Protein AF-A0A966N9D5-F1 (afdb_monomer_lite)

pLDDT: mean 88.84, std 10.02, range [40.97, 97.81]

Radius of gyration: 33.16 Å; chains: 1; bounding box: 75×30×98 Å

Sequence (191 aa):
APYIDGDERHVDIYSDMYLTISSNGEYCCDNTDGRCGAPICDCEDCGAAIYDEDDQYCVGRGEDTTVCTGCFDEYTYVYGRRGYQYYVHNNYIVEADGEWYDEDYLDDNSIVELDDGEYTHSDNAVCIGHSWFRTDSDEICYAEDTEQYELKQDCWQCTATEKWYTDAVDYVVVDGEAYHPDEAPESQDNE

Secondary structure (DSSP, 8-state):
-----SS--EEEEEETTEEEE-TT-SEE---TTS--S--SEE-TTT--EE-TTS-EEEESTTS-EEEEHHHHTTEEEEE-GGG-EEEEETTSEEEETTEEEEGGGTGGGTEEE-TTS-EEEGGGEEEETTEEEETT-TTEEEETTTTEEEEGGGEEE-TTT--EEETTS--EEETTEEE-TTTPPPP----

Structure (mmCIF, N/CA/C/O backbone):
data_AF-A0A966N9D5-F1
#
_entry.id   AF-A0A966N9D5-F1
#
loop_
_atom_site.group_PDB
_atom_site.id
_atom_site.type_symbol
_atom_site.label_atom_id
_atom_site.label_alt_id
_atom_site.label_comp_id
_atom_site.label_asym_id
_atom_site.label_entity_id
_atom_site.label_seq_id
_atom_site.pdbx_PDB_ins_code
_atom_site.Cartn_x
_atom_site.Cartn_y
_atom_site.Cartn_z
_atom_site.occupancy
_atom_site.B_iso_or_equiv
_atom_site.auth_seq_id
_atom_site.auth_comp_id
_atom_site.auth_asym_id
_atom_site.auth_atom_id
_atom_site.pdbx_PDB_model_num
ATOM 1 N N . ALA A 1 1 ? 19.617 13.722 -41.323 1.00 68.69 1 ALA A N 1
ATOM 2 C CA . ALA A 1 1 ? 20.200 12.738 -42.247 1.00 68.69 1 ALA A CA 1
ATOM 3 C C . ALA A 1 1 ? 19.150 12.281 -43.256 1.00 68.69 1 ALA A C 1
ATOM 5 O O . ALA A 1 1 ? 17.971 12.279 -42.915 1.00 68.69 1 ALA A O 1
ATOM 6 N N . PRO A 1 2 ? 19.534 11.981 -44.506 1.00 71.75 2 PRO A N 1
ATOM 7 C CA . PRO A 1 2 ? 18.624 11.386 -45.482 1.00 71.75 2 PRO A CA 1
ATOM 8 C C . PRO A 1 2 ? 18.317 9.927 -45.115 1.00 71.75 2 PRO A C 1
ATOM 10 O O . PRO A 1 2 ? 19.228 9.202 -44.737 1.00 71.75 2 PRO A O 1
ATOM 13 N N . TYR A 1 3 ? 17.063 9.503 -45.269 1.00 79.62 3 TYR A N 1
ATOM 14 C CA . TYR A 1 3 ? 16.674 8.095 -45.149 1.00 79.62 3 TYR A CA 1
ATOM 15 C C . TYR A 1 3 ? 17.134 7.306 -46.383 1.00 79.62 3 TYR A C 1
ATOM 17 O O . TYR A 1 3 ? 16.919 7.744 -47.519 1.00 79.62 3 TYR A O 1
ATOM 25 N N . ILE A 1 4 ? 17.758 6.152 -46.159 1.00 82.00 4 ILE A N 1
ATOM 26 C CA . ILE A 1 4 ? 18.232 5.225 -47.183 1.00 82.00 4 ILE A CA 1
ATOM 27 C C . ILE A 1 4 ? 17.418 3.936 -47.078 1.00 82.00 4 ILE A C 1
ATOM 29 O O . ILE A 1 4 ? 17.583 3.145 -46.151 1.00 82.00 4 ILE A O 1
ATOM 33 N N . ASP A 1 5 ? 16.558 3.726 -48.071 1.00 77.38 5 ASP A N 1
ATOM 34 C CA . ASP A 1 5 ? 15.888 2.449 -48.309 1.00 77.38 5 ASP A CA 1
ATOM 35 C C . ASP A 1 5 ? 16.743 1.597 -49.258 1.00 77.38 5 ASP A C 1
ATOM 37 O O . ASP A 1 5 ? 17.162 2.069 -50.321 1.00 77.38 5 ASP A O 1
ATOM 41 N N . GLY A 1 6 ? 17.030 0.353 -48.879 1.00 75.31 6 GLY A N 1
ATOM 42 C CA . GLY A 1 6 ? 17.877 -0.566 -49.642 1.00 75.31 6 GLY A CA 1
ATOM 43 C C . GLY A 1 6 ? 18.662 -1.544 -48.768 1.00 75.31 6 GLY A C 1
ATOM 44 O O . GLY A 1 6 ? 18.591 -1.500 -47.541 1.00 75.31 6 GLY A O 1
ATOM 45 N N . ASP A 1 7 ? 19.412 -2.445 -49.405 1.00 75.94 7 ASP A N 1
ATOM 46 C CA . ASP A 1 7 ? 20.251 -3.432 -48.701 1.00 75.94 7 ASP A CA 1
ATOM 47 C C . ASP A 1 7 ? 21.489 -2.794 -48.051 1.00 75.94 7 ASP A C 1
ATOM 49 O O . ASP A 1 7 ? 22.045 -3.346 -47.107 1.00 75.94 7 ASP A O 1
ATOM 53 N N . GLU A 1 8 ? 21.908 -1.627 -48.544 1.00 81.12 8 GLU A N 1
ATOM 54 C CA . GLU A 1 8 ? 23.079 -0.897 -48.070 1.00 81.12 8 GLU A CA 1
ATOM 55 C C . GLU A 1 8 ? 22.652 0.446 -47.469 1.00 81.12 8 GLU A C 1
ATOM 57 O O . GLU A 1 8 ? 22.283 1.368 -48.199 1.00 81.12 8 GLU A O 1
ATOM 62 N N . ARG A 1 9 ? 22.664 0.532 -46.134 1.00 82.69 9 ARG A N 1
ATOM 63 C CA . ARG A 1 9 ? 22.105 1.661 -45.358 1.00 82.69 9 ARG A CA 1
ATOM 64 C C . ARG A 1 9 ? 23.146 2.402 -44.526 1.00 82.69 9 ARG A C 1
ATOM 66 O O . ARG A 1 9 ? 22.834 3.418 -43.902 1.00 82.69 9 ARG A O 1
ATOM 73 N N . HIS A 1 10 ? 24.371 1.892 -44.522 1.00 81.50 10 HIS A N 1
ATOM 74 C CA . HIS A 1 10 ? 25.474 2.438 -43.758 1.00 81.50 10 HIS A CA 1
ATOM 75 C C . HIS A 1 10 ? 26.196 3.530 -44.553 1.00 81.50 10 HIS A C 1
ATOM 77 O O . HIS A 1 10 ? 26.367 3.441 -45.773 1.00 81.50 10 HIS A O 1
ATOM 83 N N . VAL A 1 11 ? 26.610 4.591 -43.861 1.00 84.38 11 VAL A N 1
ATOM 84 C CA . VAL A 1 11 ? 27.331 5.725 -44.439 1.00 84.38 11 VAL A CA 1
ATOM 85 C C . VAL A 1 11 ? 28.537 6.118 -43.591 1.00 84.38 11 VAL A C 1
ATOM 87 O O . VAL A 1 11 ? 28.511 6.041 -42.366 1.00 84.38 11 VAL A O 1
ATOM 90 N N . ASP A 1 12 ? 29.576 6.598 -44.269 1.00 85.38 12 ASP A N 1
ATOM 91 C CA . ASP A 1 12 ? 30.753 7.231 -43.675 1.00 85.38 12 ASP A CA 1
ATOM 92 C C . ASP A 1 12 ? 30.827 8.707 -44.071 1.00 85.38 12 ASP A C 1
ATOM 94 O O . ASP A 1 12 ? 30.469 9.090 -45.193 1.00 85.38 12 ASP A O 1
ATOM 98 N N . ILE A 1 13 ? 31.365 9.536 -43.176 1.00 82.00 13 ILE A N 1
ATOM 99 C CA . ILE A 1 13 ? 31.694 10.931 -43.480 1.00 82.00 13 ILE A CA 1
ATOM 100 C C . ILE A 1 13 ? 32.980 10.950 -44.315 1.00 82.00 13 ILE A C 1
ATOM 102 O O . ILE A 1 13 ? 34.080 10.767 -43.800 1.00 82.00 13 ILE A O 1
ATOM 106 N N . TYR A 1 14 ? 32.855 11.193 -45.621 1.00 77.88 14 TYR A N 1
ATOM 107 C CA . TYR A 1 14 ? 34.012 11.333 -46.514 1.00 77.88 14 TYR A CA 1
ATOM 108 C C . TYR A 1 14 ? 34.658 12.724 -46.409 1.00 77.88 14 TYR A C 1
ATOM 110 O O . TYR A 1 14 ? 35.853 12.897 -46.644 1.00 77.88 14 TYR A O 1
ATOM 118 N N . SER A 1 15 ? 33.852 13.738 -46.090 1.00 77.00 15 SER A N 1
ATOM 119 C CA . SER A 1 15 ? 34.238 15.141 -45.916 1.00 77.00 15 SER A CA 1
ATOM 120 C C . SER A 1 15 ? 33.100 15.879 -45.203 1.00 77.00 15 SER A C 1
ATOM 122 O O . SER A 1 15 ? 31.959 15.434 -45.285 1.00 77.00 15 SER A O 1
ATOM 124 N N . ASP A 1 16 ? 33.369 17.041 -44.600 1.00 73.19 16 ASP A N 1
ATOM 125 C CA . ASP A 1 16 ? 32.385 17.902 -43.911 1.00 73.19 16 ASP A CA 1
ATOM 126 C C . ASP A 1 16 ? 31.107 18.230 -44.720 1.00 73.19 16 ASP A C 1
ATOM 128 O O . ASP A 1 16 ? 30.140 18.751 -44.169 1.00 73.19 16 ASP A O 1
ATOM 132 N N . MET A 1 17 ? 31.090 17.965 -46.032 1.00 73.25 17 MET A N 1
ATOM 133 C CA . MET A 1 17 ? 29.950 18.212 -46.924 1.00 73.25 17 MET A CA 1
ATOM 134 C C . MET A 1 17 ? 29.363 16.954 -47.584 1.00 73.25 17 MET A C 1
ATOM 136 O O . MET A 1 17 ? 28.364 17.075 -48.293 1.00 73.25 17 MET A O 1
ATOM 140 N N . TYR A 1 18 ? 29.958 15.767 -47.405 1.00 80.88 18 TYR A N 1
ATOM 141 C CA . TYR A 1 18 ? 29.558 14.559 -48.137 1.00 80.88 18 TYR A CA 1
ATOM 142 C C . TYR A 1 18 ? 29.558 13.305 -47.260 1.00 80.88 18 TYR A C 1
ATOM 144 O O . TYR A 1 18 ? 30.561 12.966 -46.630 1.00 80.88 18 TYR A O 1
ATOM 152 N N . LEU A 1 19 ? 28.443 12.576 -47.322 1.00 82.25 19 LEU A N 1
ATOM 153 C CA . LEU A 1 19 ? 28.300 11.216 -46.811 1.00 82.25 19 LEU A CA 1
ATOM 154 C C . LEU A 1 19 ? 28.446 10.232 -47.977 1.00 82.25 19 LEU A C 1
ATOM 156 O O . LEU A 1 19 ? 27.871 10.446 -49.048 1.00 82.25 19 LEU A O 1
ATOM 160 N N . THR A 1 20 ? 29.205 9.160 -47.778 1.00 87.75 20 THR A N 1
ATOM 161 C CA . THR A 1 20 ? 29.349 8.058 -48.741 1.00 87.75 20 THR A CA 1
ATOM 162 C C . THR A 1 20 ? 28.717 6.799 -48.194 1.00 87.75 20 THR A C 1
ATOM 164 O O . THR A 1 20 ? 29.040 6.388 -47.087 1.00 87.75 20 THR A O 1
ATOM 167 N N . ILE A 1 21 ? 27.873 6.167 -49.006 1.00 85.81 21 ILE A N 1
ATOM 168 C CA . ILE A 1 21 ? 27.300 4.853 -48.716 1.00 85.81 21 ILE A CA 1
ATOM 169 C C . ILE A 1 21 ? 28.429 3.814 -48.718 1.00 85.81 21 ILE A C 1
ATOM 171 O O . ILE A 1 21 ? 29.196 3.732 -49.681 1.00 85.81 21 ILE A O 1
ATOM 175 N N . SER A 1 22 ? 28.547 3.058 -47.632 1.00 82.44 22 SER A N 1
ATOM 176 C CA . SER A 1 22 ? 29.658 2.152 -47.339 1.00 82.44 22 SER A CA 1
ATOM 177 C C . SER A 1 22 ? 29.139 0.991 -46.504 1.00 82.44 22 SER A C 1
ATOM 179 O O . SER A 1 22 ? 28.550 1.228 -45.460 1.00 82.44 22 SER A O 1
ATOM 181 N N . SER A 1 23 ? 29.433 -0.249 -46.903 1.00 77.88 23 SER A N 1
ATOM 182 C CA . SER A 1 23 ? 28.989 -1.467 -46.200 1.00 77.88 23 SER A CA 1
ATOM 183 C C . SER A 1 23 ? 29.477 -1.609 -44.763 1.00 77.88 23 SER A C 1
ATOM 185 O O . SER A 1 23 ? 28.992 -2.459 -44.027 1.00 77.88 23 SER A O 1
ATOM 187 N N . ASN A 1 24 ? 30.472 -0.811 -44.378 1.00 77.31 24 ASN A N 1
ATOM 188 C CA . ASN A 1 24 ? 31.028 -0.772 -43.029 1.00 77.31 24 ASN A CA 1
ATOM 189 C C . ASN A 1 24 ? 30.919 0.635 -42.427 1.00 77.31 24 ASN A C 1
ATOM 191 O O . ASN A 1 24 ? 31.731 0.990 -41.575 1.00 77.31 24 ASN A O 1
ATOM 195 N N . GLY A 1 25 ? 29.986 1.445 -42.931 1.00 76.44 25 GLY A N 1
ATOM 196 C CA . GLY A 1 25 ? 29.829 2.824 -42.504 1.00 76.44 25 GLY A CA 1
ATOM 197 C C . GLY A 1 25 ? 29.428 2.943 -41.039 1.00 76.44 25 GLY A C 1
ATOM 198 O O . GLY A 1 25 ? 28.571 2.195 -40.562 1.00 76.44 25 GLY A O 1
ATOM 199 N N . GLU A 1 26 ? 30.044 3.895 -40.339 1.00 74.69 26 GLU A N 1
ATOM 200 C CA . GLU A 1 26 ? 29.817 4.143 -38.908 1.00 74.69 26 GLU A CA 1
ATOM 201 C C . GLU A 1 26 ? 28.355 4.510 -38.593 1.00 74.69 26 GLU A C 1
ATOM 203 O O . GLU A 1 26 ? 27.830 4.142 -37.543 1.00 74.69 26 GLU A O 1
ATOM 208 N N . TYR A 1 27 ? 27.669 5.188 -39.517 1.00 74.81 27 TYR A N 1
ATOM 209 C CA . TYR A 1 27 ? 26.313 5.689 -39.305 1.00 74.81 27 TYR A CA 1
ATOM 210 C C . TYR A 1 27 ? 25.310 4.889 -40.130 1.00 74.81 27 TYR A C 1
ATOM 212 O O . TYR A 1 27 ? 25.443 4.794 -41.348 1.00 74.81 27 TYR A O 1
ATOM 220 N N . CYS A 1 28 ? 24.257 4.374 -39.498 1.00 79.00 28 CYS A N 1
ATOM 221 C CA . CYS A 1 28 ? 23.117 3.809 -40.216 1.00 79.00 28 CYS A CA 1
ATOM 222 C C . CYS A 1 28 ? 22.083 4.911 -40.490 1.00 79.00 28 CYS A C 1
ATOM 224 O O . CYS A 1 28 ? 21.737 5.683 -39.594 1.00 79.00 28 CYS A O 1
ATOM 226 N N . CYS A 1 29 ? 21.632 5.026 -41.740 1.00 80.06 29 CYS A N 1
ATOM 227 C CA . CYS A 1 29 ? 20.662 6.028 -42.192 1.00 80.06 29 CYS A CA 1
ATOM 228 C C . CYS A 1 29 ? 19.323 5.387 -42.579 1.00 80.06 29 CYS A C 1
ATOM 230 O O . CYS A 1 29 ? 18.758 5.704 -43.620 1.00 80.06 29 CYS A O 1
ATOM 232 N N . ASP A 1 30 ? 18.817 4.464 -41.771 1.00 76.50 30 ASP A N 1
ATOM 233 C CA . ASP A 1 30 ? 17.566 3.741 -42.018 1.00 76.50 30 ASP A CA 1
ATOM 234 C C . ASP A 1 30 ? 16.399 4.230 -41.154 1.00 76.50 30 ASP A C 1
ATOM 236 O O . ASP A 1 30 ? 15.325 3.630 -41.156 1.00 76.50 30 ASP A O 1
ATOM 240 N N . ASN A 1 31 ? 16.582 5.353 -40.461 1.00 70.62 31 ASN A N 1
ATOM 241 C CA . ASN A 1 31 ? 15.534 5.967 -39.669 1.00 70.62 31 ASN A CA 1
ATOM 242 C C . ASN A 1 31 ? 14.815 7.080 -40.454 1.00 70.62 31 ASN A C 1
ATOM 244 O O . ASN A 1 31 ? 15.425 7.948 -41.086 1.00 70.62 31 ASN A O 1
ATOM 248 N N . THR A 1 32 ? 13.483 7.040 -40.437 1.00 72.38 32 THR A N 1
ATOM 249 C CA . THR A 1 32 ? 12.613 8.009 -41.118 1.00 72.38 32 THR A CA 1
ATOM 250 C C . THR A 1 32 ? 12.447 9.324 -40.356 1.00 72.38 32 THR A C 1
AT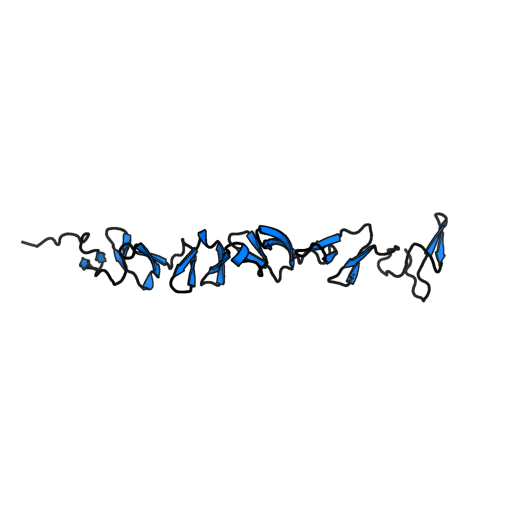OM 252 O O . THR A 1 32 ? 11.932 10.287 -40.922 1.00 72.38 32 THR A O 1
ATOM 255 N N . ASP A 1 33 ? 12.879 9.387 -39.095 1.00 68.94 33 ASP A N 1
ATOM 256 C CA . ASP A 1 33 ? 12.855 10.603 -38.269 1.00 68.94 33 ASP A CA 1
ATOM 257 C C . ASP A 1 33 ? 13.968 11.613 -38.624 1.00 68.94 33 ASP A C 1
ATOM 259 O O . ASP A 1 33 ? 13.986 12.741 -38.129 1.00 68.94 33 ASP A O 1
ATOM 263 N N . GLY A 1 34 ? 14.876 11.230 -39.529 1.00 68.94 34 GLY A N 1
ATOM 264 C CA . GLY A 1 34 ? 15.976 12.063 -39.990 1.00 68.94 34 GLY A CA 1
ATOM 265 C C . GLY A 1 34 ? 17.234 11.991 -39.124 1.00 68.94 34 GLY A C 1
ATOM 266 O O . GLY A 1 34 ? 18.144 12.791 -39.357 1.00 68.94 34 GLY A O 1
ATOM 267 N N . ARG A 1 35 ? 17.345 11.061 -38.175 1.00 69.75 35 ARG A N 1
ATOM 268 C CA . ARG A 1 35 ? 18.591 10.777 -37.449 1.00 69.75 35 ARG A CA 1
ATOM 269 C C . ARG A 1 35 ? 19.479 9.800 -38.229 1.00 69.75 35 ARG A C 1
ATOM 271 O O . ARG A 1 35 ? 19.002 8.999 -39.027 1.00 69.75 35 ARG A O 1
ATOM 278 N N . CYS A 1 36 ? 20.796 9.913 -38.044 1.00 69.25 36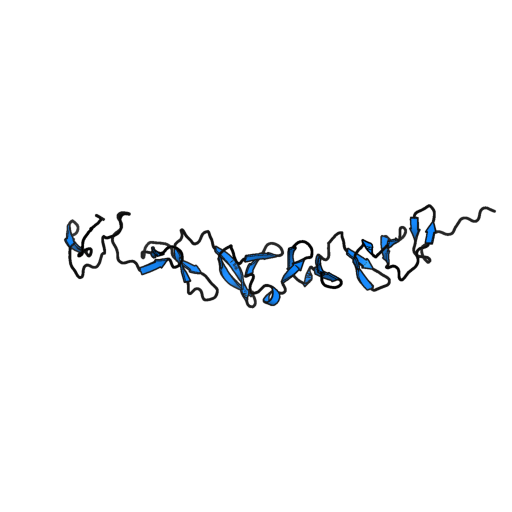 CYS A N 1
ATOM 279 C CA . CYS A 1 36 ? 21.762 8.904 -38.486 1.00 69.25 36 CYS A CA 1
ATOM 280 C C . CYS A 1 36 ? 22.694 8.554 -37.335 1.00 69.25 36 CYS A C 1
ATOM 282 O O . CYS A 1 36 ? 23.247 9.447 -36.696 1.00 69.25 36 CYS A O 1
ATOM 284 N N . GLY A 1 37 ? 22.894 7.266 -37.099 1.00 68.19 37 GLY A N 1
ATOM 285 C CA . GLY A 1 37 ? 23.712 6.774 -35.998 1.00 68.19 37 GLY A CA 1
ATOM 286 C C . GLY A 1 37 ? 23.473 5.293 -35.768 1.00 68.19 37 GLY A C 1
ATOM 287 O O . GLY A 1 37 ? 22.463 4.749 -36.213 1.00 68.19 37 GLY A O 1
ATOM 288 N N . ALA A 1 38 ? 24.420 4.633 -35.111 1.00 68.69 38 ALA A N 1
ATOM 289 C CA . ALA A 1 38 ? 24.176 3.312 -34.557 1.00 68.69 38 ALA A CA 1
ATOM 290 C C . ALA A 1 38 ? 23.397 3.481 -33.239 1.00 68.69 38 ALA A C 1
ATOM 292 O O . ALA A 1 38 ? 23.828 4.282 -32.404 1.00 68.69 38 ALA A O 1
ATOM 293 N N . PRO A 1 39 ? 22.267 2.783 -33.043 1.00 71.25 39 PRO A N 1
ATOM 294 C CA . PRO A 1 39 ? 21.620 2.758 -31.739 1.00 71.25 39 PRO A CA 1
ATOM 295 C C . PRO A 1 39 ? 22.557 2.120 -30.712 1.00 71.25 39 PRO A C 1
ATOM 297 O O . PRO A 1 39 ? 23.304 1.189 -31.032 1.00 71.25 39 PRO A O 1
ATOM 300 N N . ILE A 1 40 ? 22.528 2.631 -29.484 1.00 82.50 40 ILE A N 1
ATOM 301 C CA . ILE A 1 40 ? 23.288 2.050 -28.371 1.00 82.50 40 ILE A CA 1
ATOM 302 C C . ILE A 1 40 ? 22.561 0.833 -27.789 1.00 82.50 40 ILE A C 1
ATOM 304 O O . ILE A 1 40 ? 23.204 -0.134 -27.380 1.00 82.50 40 ILE A O 1
ATOM 308 N N . CYS A 1 41 ? 21.230 0.864 -27.801 1.00 83.31 41 CYS A N 1
ATOM 309 C CA . CYS A 1 41 ? 20.341 -0.223 -27.415 1.00 83.31 41 CYS A CA 1
ATOM 310 C C . CYS A 1 41 ? 18.934 0.020 -27.985 1.00 83.31 41 CYS A C 1
ATOM 312 O O . CYS A 1 41 ? 18.669 1.053 -28.603 1.00 83.31 41 CYS A O 1
ATOM 314 N N . ASP A 1 42 ? 18.037 -0.935 -27.760 1.00 88.12 42 ASP A N 1
ATOM 315 C CA . ASP A 1 42 ? 16.618 -0.811 -28.074 1.00 88.12 42 ASP A CA 1
ATOM 316 C C . ASP A 1 42 ? 15.824 -0.707 -26.766 1.00 88.12 42 ASP A C 1
ATOM 318 O O . ASP A 1 42 ? 16.157 -1.359 -25.777 1.00 88.12 42 ASP A O 1
ATOM 322 N N . CYS A 1 43 ? 14.763 0.098 -26.765 1.00 89.94 43 CYS A N 1
ATOM 323 C CA . CYS A 1 43 ? 13.787 0.132 -25.683 1.00 89.94 43 CYS A CA 1
ATOM 324 C C . CYS A 1 43 ? 13.087 -1.225 -25.587 1.00 89.94 43 CYS A C 1
ATOM 326 O O . CYS A 1 43 ? 12.477 -1.676 -26.558 1.00 89.94 43 CYS A O 1
ATOM 328 N N . GLU A 1 44 ? 13.128 -1.852 -24.418 1.00 90.88 44 GLU A N 1
ATOM 329 C CA . GLU A 1 44 ? 12.596 -3.206 -24.235 1.00 90.88 44 GLU A CA 1
ATOM 330 C C . GLU A 1 44 ? 11.060 -3.269 -24.271 1.00 90.88 44 GLU A C 1
ATOM 332 O O . GLU A 1 44 ? 10.501 -4.313 -24.607 1.00 90.88 44 GLU A O 1
ATOM 337 N N . ASP A 1 45 ? 10.379 -2.143 -24.038 1.00 89.81 45 ASP A N 1
ATOM 338 C CA . ASP A 1 45 ? 8.914 -2.064 -24.052 1.00 89.81 45 ASP A CA 1
ATOM 339 C C . ASP A 1 45 ? 8.331 -1.838 -25.451 1.00 89.81 45 ASP A C 1
ATOM 341 O O . ASP A 1 45 ? 7.399 -2.525 -25.874 1.00 89.81 45 ASP A O 1
ATOM 345 N N . CYS A 1 46 ? 8.849 -0.846 -26.184 1.00 89.69 46 CYS A N 1
ATOM 346 C CA . CYS A 1 46 ? 8.300 -0.461 -27.489 1.00 89.69 46 CYS A CA 1
ATOM 347 C C . CYS A 1 46 ? 9.176 -0.864 -28.682 1.00 89.69 46 CYS A C 1
ATOM 349 O O . CYS A 1 46 ? 8.743 -0.718 -29.826 1.00 89.69 46 CYS A O 1
ATOM 351 N N . GLY A 1 47 ? 10.395 -1.353 -28.442 1.00 83.88 47 GLY A N 1
ATOM 352 C CA . GLY A 1 47 ? 11.363 -1.692 -29.487 1.00 83.88 47 GLY A CA 1
ATOM 353 C C . GLY A 1 47 ? 11.943 -0.479 -30.218 1.00 83.88 47 GLY A C 1
ATOM 354 O O . GLY A 1 47 ? 12.556 -0.644 -31.271 1.00 83.88 47 GLY A O 1
ATOM 355 N N . ALA A 1 48 ? 11.716 0.740 -29.719 1.00 85.25 48 ALA A N 1
ATOM 356 C CA . ALA A 1 48 ? 12.302 1.939 -30.304 1.00 85.25 48 ALA A CA 1
ATOM 357 C C . ALA A 1 48 ? 13.815 1.959 -30.065 1.00 85.25 48 ALA A C 1
ATOM 359 O O . ALA A 1 48 ? 14.266 1.774 -28.937 1.00 85.25 48 ALA A O 1
ATOM 360 N N . ALA A 1 49 ? 14.577 2.236 -31.117 1.00 83.88 49 ALA A N 1
ATOM 361 C CA . ALA A 1 49 ? 16.011 2.473 -31.030 1.00 83.88 49 ALA A CA 1
ATOM 362 C C . ALA A 1 49 ? 16.312 3.659 -30.095 1.00 83.88 49 ALA A C 1
ATOM 364 O O . ALA A 1 49 ? 15.716 4.728 -30.244 1.00 83.88 49 ALA A O 1
ATOM 365 N N . ILE A 1 50 ? 17.250 3.473 -29.167 1.00 84.31 50 ILE A N 1
ATOM 366 C CA . ILE A 1 50 ? 17.777 4.513 -28.278 1.00 84.31 50 ILE A CA 1
ATOM 367 C C . ILE A 1 50 ? 19.171 4.891 -28.780 1.00 84.31 50 ILE A C 1
ATOM 369 O O . ILE A 1 50 ? 20.027 4.026 -29.005 1.00 84.31 50 ILE A O 1
ATOM 373 N N . TYR A 1 51 ? 19.405 6.184 -28.985 1.00 83.75 51 TYR A N 1
ATOM 374 C CA . TYR A 1 51 ? 20.691 6.718 -29.433 1.00 83.75 51 TYR A CA 1
ATOM 375 C C . TYR A 1 51 ? 21.459 7.354 -28.264 1.00 83.75 51 TYR A C 1
ATOM 377 O O . TYR A 1 51 ? 20.872 7.697 -27.248 1.00 83.75 51 TYR A O 1
ATOM 385 N N . ASP A 1 52 ? 22.773 7.545 -28.413 1.00 78.19 52 ASP A N 1
ATOM 386 C CA . ASP A 1 52 ? 23.669 8.091 -27.366 1.00 78.19 52 ASP A CA 1
ATOM 387 C C . ASP A 1 52 ? 23.254 9.482 -26.834 1.00 78.19 52 ASP A C 1
ATOM 389 O O . ASP A 1 52 ? 23.621 9.874 -25.731 1.00 78.19 52 ASP A O 1
ATOM 393 N N . GLU A 1 53 ? 22.482 10.236 -27.621 1.00 80.44 53 GLU A N 1
ATOM 394 C CA . GLU A 1 53 ? 21.944 11.548 -27.239 1.00 80.44 53 GLU A CA 1
ATOM 395 C C . GLU A 1 53 ? 20.560 11.497 -26.572 1.00 80.44 53 GLU A C 1
ATOM 397 O O . GLU A 1 53 ? 20.076 12.535 -26.119 1.00 80.44 53 GLU A O 1
ATOM 402 N N . ASP A 1 54 ? 19.913 10.331 -26.545 1.00 82.31 54 ASP A N 1
ATOM 403 C CA . ASP A 1 54 ? 18.594 10.151 -25.945 1.00 82.31 54 ASP A CA 1
ATOM 404 C C . ASP A 1 54 ? 18.721 9.768 -24.464 1.00 82.31 54 ASP A C 1
ATOM 406 O O . ASP A 1 54 ? 19.624 9.033 -24.060 1.00 82.31 54 ASP A O 1
ATOM 410 N N . ASP A 1 55 ? 17.782 10.242 -23.644 1.00 87.44 55 ASP A N 1
ATOM 411 C CA . ASP A 1 55 ? 17.693 9.804 -22.254 1.00 87.44 55 ASP A CA 1
ATOM 412 C C . ASP A 1 55 ? 17.192 8.350 -22.196 1.00 87.44 55 ASP A C 1
ATOM 414 O O . ASP A 1 55 ? 16.201 7.976 -22.833 1.00 87.44 55 ASP A O 1
ATOM 418 N N . GLN A 1 56 ? 17.861 7.534 -21.382 1.00 87.88 56 GLN A N 1
ATOM 419 C CA . GLN A 1 56 ? 17.494 6.144 -21.121 1.00 87.88 56 GLN A CA 1
ATOM 420 C C . GLN A 1 56 ? 17.292 5.913 -19.626 1.00 87.88 56 GLN A C 1
ATOM 422 O O . GLN A 1 56 ? 17.993 6.498 -18.795 1.00 87.88 56 GLN A O 1
ATOM 427 N N . TYR A 1 57 ? 16.367 5.019 -19.291 1.00 91.12 57 TYR A N 1
ATOM 428 C CA . TYR A 1 57 ? 16.043 4.683 -17.911 1.00 91.12 57 TYR A CA 1
ATOM 429 C C . TYR A 1 57 ? 16.184 3.186 -17.691 1.00 91.12 57 TYR A C 1
ATOM 431 O O . TYR A 1 57 ? 15.680 2.381 -18.473 1.00 91.12 57 TYR A O 1
ATOM 439 N N . CYS A 1 58 ? 16.869 2.824 -16.612 1.00 91.69 58 CYS A N 1
ATOM 440 C CA . CYS A 1 58 ? 16.964 1.448 -16.154 1.00 91.69 58 CYS A CA 1
ATOM 441 C C . CYS A 1 58 ? 15.860 1.201 -15.123 1.00 91.69 58 CYS A C 1
ATOM 443 O O . CYS A 1 58 ? 15.775 1.908 -14.118 1.00 91.69 58 CYS A O 1
ATOM 445 N N . VAL A 1 59 ? 14.996 0.228 -15.396 1.00 93.12 59 VAL A N 1
ATOM 446 C CA . VAL A 1 59 ? 13.807 -0.081 -14.593 1.00 93.12 59 VAL A CA 1
ATOM 447 C C . VAL A 1 59 ? 13.839 -1.524 -14.097 1.00 93.12 59 VAL A C 1
ATOM 449 O O . VAL A 1 59 ? 14.663 -2.338 -14.521 1.00 93.12 59 VAL A O 1
ATOM 452 N N . GLY A 1 60 ? 12.931 -1.839 -13.176 1.00 89.31 60 GLY A N 1
ATOM 453 C CA . GLY A 1 60 ? 12.849 -3.135 -12.523 1.00 89.31 60 GLY A CA 1
ATOM 454 C C . GLY A 1 60 ? 13.844 -3.289 -11.376 1.00 89.31 60 GLY A C 1
ATOM 455 O O . GLY A 1 60 ? 14.768 -2.501 -11.180 1.00 89.31 60 GLY A O 1
ATOM 456 N N . ARG A 1 61 ? 13.659 -4.353 -10.593 1.00 84.56 61 ARG A N 1
ATOM 457 C CA . ARG A 1 61 ? 14.438 -4.615 -9.373 1.00 84.56 61 ARG A CA 1
ATOM 458 C C . ARG A 1 61 ? 15.943 -4.773 -9.619 1.00 84.56 61 ARG A C 1
ATOM 460 O O . ARG A 1 61 ? 16.737 -4.529 -8.712 1.00 84.56 61 ARG A O 1
ATOM 467 N N . GLY A 1 62 ? 16.320 -5.271 -10.794 1.00 86.19 62 GLY A N 1
ATOM 468 C CA . GLY A 1 62 ? 17.713 -5.439 -11.200 1.00 86.19 62 GLY A CA 1
ATOM 469 C C . GLY A 1 62 ? 18.295 -4.225 -11.917 1.00 86.19 62 GLY A C 1
ATOM 470 O O . GLY A 1 62 ? 19.492 -4.248 -12.194 1.00 86.19 62 GLY A O 1
ATOM 471 N N . GLU A 1 63 ? 17.467 -3.217 -12.224 1.00 85.25 63 GLU A N 1
ATOM 472 C CA . GLU A 1 63 ? 17.795 -2.134 -13.159 1.00 85.25 63 GLU A CA 1
ATOM 473 C C . GLU A 1 63 ? 18.364 -2.680 -14.485 1.00 85.25 63 GLU A C 1
ATOM 475 O O . GLU A 1 63 ? 19.250 -2.095 -15.104 1.00 85.25 63 GLU A O 1
ATOM 480 N N . ASP A 1 64 ? 17.890 -3.858 -14.891 1.00 88.44 64 ASP A N 1
ATOM 481 C CA . ASP A 1 64 ? 18.387 -4.639 -16.021 1.00 88.44 64 ASP A CA 1
ATOM 482 C C . ASP A 1 64 ? 17.571 -4.429 -17.295 1.00 88.44 64 ASP A C 1
ATOM 484 O O . ASP A 1 64 ? 18.043 -4.788 -18.370 1.00 88.44 64 ASP A O 1
ATOM 488 N N . THR A 1 65 ? 16.389 -3.821 -17.173 1.00 89.94 65 THR A N 1
ATOM 489 C CA . THR A 1 65 ? 15.524 -3.470 -18.301 1.00 89.94 65 THR A CA 1
ATOM 490 C C . THR A 1 65 ? 15.750 -2.016 -18.693 1.00 89.94 65 THR A C 1
ATOM 492 O O . THR A 1 65 ? 15.643 -1.128 -17.844 1.00 89.94 65 THR A O 1
ATOM 495 N N . THR A 1 66 ? 16.040 -1.748 -19.966 1.00 92.38 66 THR A N 1
ATOM 496 C CA . THR A 1 66 ? 16.211 -0.377 -20.474 1.00 92.38 66 THR A CA 1
ATOM 497 C C . THR A 1 66 ? 14.967 0.101 -21.214 1.00 92.38 66 THR A C 1
ATOM 499 O O . THR A 1 66 ? 14.540 -0.505 -22.198 1.00 92.38 66 THR A O 1
ATOM 502 N N . VAL A 1 67 ? 14.413 1.235 -20.781 1.00 93.50 67 VAL A N 1
ATOM 503 C CA . VAL A 1 67 ? 13.265 1.886 -21.424 1.00 93.50 67 VAL A CA 1
ATOM 504 C C . VAL A 1 67 ? 13.618 3.295 -21.892 1.00 93.50 67 VAL A C 1
ATOM 506 O O . VAL A 1 67 ? 14.417 4.006 -21.277 1.00 93.50 67 VAL A O 1
ATOM 509 N N . CYS A 1 68 ? 13.021 3.704 -23.010 1.00 91.50 68 CYS A N 1
ATOM 510 C CA . CYS A 1 68 ? 13.141 5.068 -23.515 1.00 91.50 68 CYS A CA 1
ATOM 511 C C . CYS A 1 68 ? 12.262 6.030 -22.703 1.00 91.50 68 CYS A C 1
ATOM 513 O O . CYS A 1 68 ? 11.289 5.619 -22.068 1.00 91.50 68 CYS A O 1
ATOM 515 N N . THR A 1 69 ? 12.542 7.332 -22.793 1.00 90.38 69 THR A N 1
ATOM 516 C CA . THR A 1 69 ? 11.746 8.388 -22.141 1.00 90.38 69 THR A CA 1
ATOM 517 C C . THR A 1 69 ? 10.248 8.284 -22.425 1.00 90.38 69 THR A C 1
ATOM 519 O O . THR A 1 69 ? 9.443 8.558 -21.547 1.00 90.38 69 THR A O 1
ATOM 522 N N . GLY A 1 70 ? 9.860 7.864 -23.635 1.00 89.69 70 GLY A N 1
ATOM 523 C CA . GLY A 1 70 ? 8.449 7.743 -24.012 1.00 89.69 70 GLY A CA 1
ATOM 524 C C . GLY A 1 70 ? 7.697 6.614 -23.300 1.00 89.69 70 GLY A C 1
ATOM 525 O O . GLY A 1 70 ? 6.483 6.701 -23.167 1.00 89.69 70 GLY A O 1
ATOM 526 N N . CYS A 1 71 ? 8.401 5.572 -22.852 1.00 92.31 71 CYS A N 1
ATOM 527 C CA . CYS A 1 71 ? 7.823 4.477 -22.065 1.00 92.31 71 CYS A CA 1
ATOM 528 C C . CYS A 1 71 ? 7.950 4.725 -20.558 1.00 92.31 71 CYS A C 1
ATOM 530 O O . CYS A 1 71 ? 7.178 4.181 -19.779 1.00 92.31 71 CYS A O 1
ATOM 532 N N . PHE A 1 72 ? 8.901 5.563 -20.142 1.00 93.25 72 PHE A N 1
ATOM 533 C CA . PHE A 1 72 ? 9.197 5.796 -18.732 1.00 93.25 72 PHE A CA 1
ATOM 534 C C . PHE A 1 72 ? 8.040 6.433 -17.941 1.00 93.25 72 PHE A C 1
ATOM 536 O O . PHE A 1 72 ? 7.934 6.195 -16.743 1.00 93.25 72 PHE A O 1
ATOM 543 N N . ASP A 1 73 ? 7.134 7.169 -18.593 1.00 92.62 73 ASP A N 1
ATOM 544 C CA . ASP A 1 73 ? 5.933 7.735 -17.951 1.00 92.62 73 ASP A CA 1
ATOM 545 C C . ASP A 1 73 ? 5.002 6.655 -17.351 1.00 92.62 73 ASP A C 1
ATOM 547 O O . ASP A 1 73 ? 4.204 6.937 -16.455 1.00 92.62 73 ASP A O 1
ATOM 551 N N . GLU A 1 74 ? 5.123 5.402 -17.803 1.00 94.19 74 GLU A N 1
ATOM 552 C CA . GLU A 1 74 ? 4.373 4.254 -17.283 1.00 94.19 74 GLU A CA 1
ATOM 553 C C . GLU A 1 74 ? 5.039 3.591 -16.064 1.00 94.19 74 GLU A C 1
ATOM 555 O O . GLU A 1 74 ? 4.614 2.515 -15.638 1.00 94.19 74 GLU A O 1
ATOM 560 N N . TYR A 1 75 ? 6.068 4.216 -15.483 1.00 95.19 75 TYR A N 1
ATOM 561 C CA . TYR A 1 75 ? 6.816 3.697 -14.341 1.00 95.19 75 TYR A CA 1
ATOM 562 C C . TYR A 1 75 ? 6.807 4.662 -13.155 1.00 95.19 75 TYR A C 1
ATOM 564 O O . TYR A 1 75 ? 6.991 5.870 -13.293 1.00 95.19 75 TYR A O 1
ATOM 572 N N . THR A 1 76 ? 6.685 4.100 -11.954 1.00 96.25 76 THR A N 1
ATOM 573 C CA . THR A 1 76 ? 6.735 4.834 -10.687 1.00 96.25 76 THR A CA 1
ATOM 574 C C . THR A 1 76 ? 7.864 4.297 -9.818 1.00 96.25 76 THR A C 1
ATOM 576 O O . THR A 1 76 ? 8.165 3.104 -9.821 1.00 96.25 76 THR A O 1
ATOM 579 N N . TYR A 1 77 ? 8.524 5.191 -9.081 1.00 95.19 77 TYR A N 1
ATOM 580 C CA . TYR A 1 77 ? 9.557 4.823 -8.118 1.00 95.19 77 TYR A CA 1
ATOM 581 C C . TYR A 1 77 ? 8.903 4.326 -6.827 1.00 95.19 77 TYR A C 1
ATOM 583 O O . TYR A 1 77 ? 8.205 5.090 -6.160 1.00 95.19 77 TYR A O 1
ATOM 591 N N . VAL A 1 78 ? 9.122 3.057 -6.489 1.00 96.56 78 VAL A N 1
ATOM 592 C CA . VAL A 1 78 ? 8.408 2.371 -5.402 1.00 96.56 78 VAL A CA 1
ATOM 593 C C . VAL A 1 78 ? 9.355 1.695 -4.419 1.00 96.56 78 VAL A C 1
ATOM 595 O O . VAL A 1 78 ? 10.521 1.448 -4.732 1.00 96.56 78 VAL A O 1
ATOM 598 N N . TYR A 1 79 ? 8.843 1.361 -3.235 1.00 95.81 79 TYR A N 1
ATOM 599 C CA . TYR A 1 79 ? 9.480 0.447 -2.292 1.00 95.81 79 TYR A CA 1
ATOM 600 C C . TYR A 1 79 ? 9.146 -1.005 -2.643 1.00 95.81 79 TYR A C 1
ATOM 602 O O . TYR A 1 79 ? 7.992 -1.419 -2.658 1.00 95.81 79 TYR A O 1
ATOM 610 N N . GLY A 1 80 ? 10.175 -1.798 -2.900 1.00 92.31 80 GLY A N 1
ATOM 611 C CA . GLY A 1 80 ? 10.068 -3.228 -3.130 1.00 92.31 80 GLY A CA 1
ATOM 612 C C . GLY A 1 80 ? 10.650 -4.040 -1.984 1.00 92.31 80 GLY A C 1
ATOM 613 O O . GLY A 1 80 ? 10.607 -3.665 -0.811 1.00 92.31 80 GLY A O 1
ATOM 614 N N . ARG A 1 81 ? 11.224 -5.191 -2.330 1.00 91.62 81 ARG A N 1
ATOM 615 C CA . ARG A 1 81 ? 11.728 -6.169 -1.362 1.00 91.62 81 ARG A CA 1
ATOM 616 C C . ARG A 1 81 ? 12.627 -5.549 -0.291 1.00 91.62 81 ARG A C 1
ATOM 618 O O . ARG A 1 81 ? 13.689 -5.029 -0.623 1.00 91.62 81 ARG A O 1
ATOM 625 N N . ARG A 1 82 ? 12.297 -5.731 0.994 1.00 85.75 82 ARG A N 1
ATOM 626 C CA . ARG A 1 82 ? 13.130 -5.300 2.141 1.00 85.75 82 ARG A CA 1
ATOM 627 C C . ARG A 1 82 ? 13.504 -3.807 2.104 1.00 85.75 82 ARG A C 1
ATOM 629 O O . ARG A 1 82 ? 14.621 -3.452 2.488 1.00 85.75 82 ARG A O 1
ATOM 636 N N . GLY A 1 83 ? 12.611 -2.957 1.598 1.00 83.38 83 GLY A N 1
ATOM 637 C CA . GLY A 1 83 ? 12.811 -1.509 1.517 1.00 83.38 83 GLY A CA 1
ATOM 638 C C . GLY A 1 83 ? 13.791 -1.038 0.437 1.00 83.38 83 GLY A C 1
ATOM 639 O O . GLY A 1 83 ? 14.164 0.134 0.433 1.00 83.38 83 GLY A O 1
ATOM 640 N N . TYR A 1 84 ? 14.236 -1.911 -0.475 1.00 90.75 84 TYR A N 1
ATOM 641 C CA . TYR A 1 84 ? 14.943 -1.458 -1.677 1.00 90.75 84 TYR A CA 1
ATOM 642 C C . TYR A 1 84 ? 13.982 -0.713 -2.596 1.00 90.75 84 TYR A C 1
ATOM 644 O O . TYR A 1 84 ? 12.836 -1.124 -2.728 1.00 90.75 84 TYR A O 1
ATOM 652 N N . GLN A 1 85 ? 14.457 0.339 -3.256 1.00 94.12 85 GLN A N 1
ATOM 653 C CA . GLN A 1 85 ? 13.633 1.155 -4.141 1.00 94.12 85 GLN A CA 1
ATOM 654 C C . GLN A 1 85 ? 14.094 1.043 -5.590 1.00 94.12 85 GLN A C 1
ATOM 656 O O . GLN A 1 85 ? 15.295 0.932 -5.842 1.00 94.12 85 GLN A O 1
ATOM 661 N N . TYR A 1 86 ? 13.143 1.044 -6.517 1.00 94.69 86 TYR A N 1
ATOM 662 C CA . TYR A 1 86 ? 13.378 0.957 -7.959 1.00 94.69 86 TYR A CA 1
ATOM 663 C C . TYR A 1 86 ? 12.123 1.387 -8.727 1.00 94.69 86 TYR A C 1
ATOM 665 O O . TYR A 1 86 ? 11.057 1.579 -8.143 1.00 94.69 86 TYR A O 1
ATOM 673 N N . TYR A 1 87 ? 12.250 1.551 -10.043 1.00 95.44 87 TYR A N 1
ATOM 674 C CA . TYR A 1 87 ? 11.118 1.851 -10.918 1.00 95.44 87 TYR A CA 1
ATOM 675 C C . TYR A 1 87 ? 10.346 0.581 -11.276 1.00 95.44 87 TYR A C 1
ATOM 677 O O . TYR A 1 87 ? 10.929 -0.380 -11.782 1.00 95.44 87 TYR A O 1
ATOM 685 N N . VAL A 1 88 ? 9.036 0.597 -11.050 1.00 95.88 88 VAL A N 1
ATOM 686 C CA . VAL A 1 88 ? 8.099 -0.483 -11.391 1.00 95.88 88 VAL A CA 1
ATOM 687 C C . VAL A 1 88 ? 7.012 0.077 -12.291 1.00 95.88 88 VAL A C 1
ATOM 689 O O . VAL A 1 88 ? 6.607 1.227 -12.136 1.00 95.88 88 VAL A O 1
ATOM 692 N N . HIS A 1 89 ? 6.559 -0.726 -13.251 1.00 95.56 89 HIS A N 1
ATOM 693 C CA . HIS A 1 89 ? 5.469 -0.328 -14.133 1.00 95.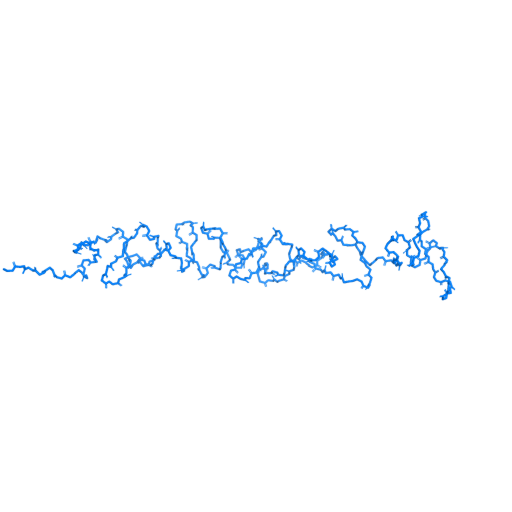56 89 HIS A CA 1
ATOM 694 C C . HIS A 1 89 ? 4.202 -0.083 -13.303 1.00 95.56 89 HIS A C 1
ATOM 696 O O . HIS A 1 89 ? 3.852 -0.899 -12.455 1.00 95.56 89 HIS A O 1
ATOM 702 N N . ASN A 1 90 ? 3.459 0.977 -13.613 1.00 95.44 90 ASN A N 1
ATOM 703 C CA . ASN A 1 90 ? 2.260 1.437 -12.901 1.00 95.44 90 ASN A CA 1
ATOM 704 C C . ASN A 1 90 ? 1.136 0.388 -12.737 1.00 95.44 90 ASN A C 1
ATOM 706 O O . ASN A 1 90 ? 0.185 0.625 -12.004 1.00 95.44 90 ASN A O 1
ATOM 710 N N . ASN A 1 91 ? 1.222 -0.763 -13.414 1.00 95.31 91 ASN A N 1
ATOM 711 C CA . ASN A 1 91 ? 0.260 -1.860 -13.293 1.00 95.31 91 ASN A CA 1
ATOM 712 C C . ASN A 1 91 ? 0.547 -2.792 -12.106 1.00 95.31 91 ASN A C 1
ATOM 714 O O . ASN A 1 91 ? -0.305 -3.617 -11.801 1.00 95.31 91 ASN A O 1
ATOM 718 N N . TYR A 1 92 ? 1.727 -2.688 -11.490 1.00 94.44 92 TYR A N 1
ATOM 719 C CA . TYR A 1 92 ? 2.203 -3.579 -10.423 1.00 94.44 92 TYR A CA 1
ATOM 720 C C . TYR A 1 92 ? 2.556 -2.796 -9.150 1.00 94.44 92 TYR A C 1
ATOM 722 O O . TYR A 1 92 ? 3.471 -3.162 -8.410 1.00 94.44 92 TYR A O 1
ATOM 730 N N . ILE A 1 93 ? 1.893 -1.656 -8.942 1.00 95.75 93 ILE A N 1
ATOM 731 C CA . ILE A 1 93 ? 2.136 -0.781 -7.795 1.00 95.75 93 ILE A CA 1
ATOM 732 C C . ILE A 1 93 ? 0.873 -0.633 -6.953 1.00 95.75 93 ILE A C 1
ATOM 734 O O . ILE A 1 93 ? -0.241 -0.603 -7.474 1.00 95.75 93 ILE A O 1
ATOM 738 N N . VAL A 1 94 ? 1.072 -0.479 -5.651 1.00 96.69 94 VAL A N 1
ATOM 739 C CA . VAL A 1 94 ? 0.025 -0.234 -4.659 1.00 96.69 94 VAL A CA 1
ATOM 740 C C . VAL A 1 94 ? 0.391 1.007 -3.854 1.00 96.69 94 VAL A C 1
ATOM 742 O O . VAL A 1 94 ? 1.550 1.189 -3.480 1.00 96.69 94 VAL A O 1
ATOM 745 N N . GLU A 1 95 ? -0.590 1.868 -3.594 1.00 96.44 95 GLU A N 1
ATOM 746 C CA . GLU A 1 95 ? -0.433 3.001 -2.681 1.00 96.44 95 GLU A CA 1
ATOM 747 C C . GLU A 1 95 ? -0.788 2.564 -1.259 1.00 96.44 95 GLU A C 1
ATOM 749 O O . GLU A 1 95 ? -1.872 2.029 -1.033 1.00 96.44 95 GLU A O 1
ATOM 754 N N . ALA A 1 96 ? 0.100 2.817 -0.300 1.00 95.62 96 ALA A N 1
ATOM 755 C CA . ALA A 1 96 ? -0.172 2.624 1.119 1.00 95.62 96 ALA A CA 1
ATOM 756 C C . ALA A 1 96 ? 0.354 3.823 1.912 1.00 95.62 96 ALA A C 1
ATOM 758 O O . ALA A 1 96 ? 1.525 4.187 1.808 1.00 95.62 96 ALA A O 1
ATOM 759 N N . ASP A 1 97 ? -0.525 4.461 2.688 1.00 94.19 97 ASP A N 1
ATOM 760 C CA . ASP A 1 97 ? -0.212 5.636 3.519 1.00 94.19 97 ASP A CA 1
ATOM 761 C C . ASP A 1 97 ? 0.513 6.788 2.774 1.00 94.19 97 ASP A C 1
ATOM 763 O O . ASP A 1 97 ? 1.289 7.544 3.363 1.00 94.19 97 ASP A O 1
ATOM 767 N N . GLY A 1 98 ? 0.230 6.957 1.475 1.00 93.25 98 GLY A N 1
ATOM 768 C CA . GLY A 1 98 ? 0.801 8.010 0.623 1.00 93.25 98 GLY A CA 1
ATOM 769 C C . GLY A 1 98 ? 2.165 7.681 0.004 1.00 93.25 98 GLY A C 1
ATOM 770 O O . GLY A 1 98 ? 2.789 8.554 -0.604 1.00 93.25 98 GLY A O 1
ATOM 771 N N . GLU A 1 99 ? 2.638 6.444 0.151 1.00 95.62 99 GLU A N 1
ATOM 772 C CA . GLU A 1 99 ? 3.834 5.922 -0.509 1.00 95.62 99 GLU A CA 1
ATOM 773 C C . GLU A 1 99 ? 3.474 4.784 -1.472 1.00 95.62 99 GLU A C 1
ATOM 775 O O . GLU A 1 99 ? 2.457 4.111 -1.312 1.00 95.62 99 GLU A O 1
ATOM 780 N N . TRP A 1 100 ? 4.324 4.560 -2.476 1.00 96.75 100 TRP A N 1
ATOM 781 C CA . TRP A 1 100 ? 4.119 3.520 -3.485 1.00 96.75 100 TRP A CA 1
ATOM 782 C C . TRP A 1 100 ? 4.982 2.297 -3.203 1.00 96.75 100 TRP A C 1
ATOM 784 O O . TRP A 1 100 ? 6.187 2.416 -2.955 1.00 96.75 100 TRP A O 1
ATOM 794 N N . TYR A 1 101 ? 4.370 1.125 -3.309 1.00 96.50 101 TYR A N 1
ATOM 795 C CA . TYR A 1 101 ? 4.981 -0.171 -3.060 1.00 96.50 101 TYR A CA 1
ATOM 796 C C . TYR A 1 101 ? 4.809 -1.091 -4.266 1.00 96.50 101 TYR A C 1
ATOM 798 O O . TYR A 1 101 ? 3.830 -0.993 -5.000 1.00 96.50 101 TYR A O 1
ATOM 806 N N . ASP A 1 102 ? 5.771 -1.985 -4.463 1.00 96.00 102 ASP A N 1
ATOM 807 C CA . ASP A 1 102 ? 5.667 -3.098 -5.408 1.00 96.00 102 ASP A CA 1
ATOM 808 C C . ASP A 1 102 ? 4.690 -4.149 -4.847 1.00 96.00 102 ASP A C 1
ATOM 810 O O . ASP A 1 102 ? 4.859 -4.602 -3.706 1.00 96.00 102 ASP A O 1
ATOM 814 N N . GLU A 1 103 ? 3.674 -4.527 -5.631 1.00 95.44 103 GLU A N 1
ATOM 815 C CA . GLU A 1 103 ? 2.603 -5.443 -5.203 1.00 95.44 103 GLU A CA 1
ATOM 816 C C . GLU A 1 103 ? 3.122 -6.821 -4.757 1.00 95.44 103 GLU A C 1
ATOM 818 O O . GLU A 1 103 ? 2.537 -7.459 -3.880 1.00 95.44 103 GLU A O 1
ATOM 823 N N . ASP A 1 104 ? 4.268 -7.259 -5.287 1.00 94.62 104 ASP A N 1
ATOM 824 C CA . ASP A 1 104 ? 4.874 -8.548 -4.943 1.00 94.62 104 ASP A CA 1
ATOM 825 C C . ASP A 1 104 ? 5.558 -8.541 -3.561 1.00 94.62 104 ASP A C 1
ATOM 827 O O . ASP A 1 104 ? 5.941 -9.598 -3.045 1.00 94.62 104 ASP A O 1
ATOM 831 N N . TYR A 1 105 ? 5.752 -7.365 -2.950 1.00 94.19 105 TYR A N 1
ATOM 832 C CA . TYR A 1 105 ? 6.541 -7.194 -1.724 1.00 94.19 105 TYR A CA 1
ATOM 833 C C . TYR A 1 105 ? 5.811 -6.429 -0.615 1.00 94.19 105 TYR A C 1
ATOM 835 O O . TYR A 1 105 ? 6.464 -5.872 0.271 1.00 94.19 105 TYR A O 1
ATOM 843 N N . LEU A 1 106 ? 4.478 -6.432 -0.614 1.00 94.12 106 LEU A N 1
ATOM 844 C CA . LEU A 1 106 ? 3.676 -5.804 0.443 1.00 94.12 106 LEU A CA 1
ATOM 845 C C . LEU A 1 106 ? 3.994 -6.381 1.834 1.00 94.12 106 LEU A C 1
ATOM 847 O O . LEU A 1 106 ? 4.345 -5.634 2.746 1.00 94.12 106 LEU A O 1
ATOM 851 N N . ASP A 1 107 ? 3.999 -7.711 1.973 1.00 93.38 107 ASP A N 1
ATOM 852 C CA . ASP A 1 107 ? 4.305 -8.405 3.240 1.00 93.38 107 ASP A CA 1
ATOM 853 C C . ASP A 1 107 ? 5.743 -8.134 3.728 1.00 93.38 107 ASP A C 1
ATOM 855 O O . ASP A 1 107 ? 5.988 -7.933 4.916 1.00 93.38 107 ASP A O 1
ATOM 859 N N . ASP A 1 108 ? 6.703 -8.023 2.799 1.00 94.12 108 ASP A N 1
ATOM 860 C CA . ASP A 1 108 ? 8.103 -7.684 3.104 1.00 94.12 108 ASP A CA 1
ATOM 861 C C . ASP A 1 108 ? 8.265 -6.245 3.647 1.00 94.12 108 ASP A C 1
ATOM 863 O O . ASP A 1 108 ? 9.320 -5.918 4.202 1.00 94.12 108 ASP A O 1
ATOM 867 N N . ASN A 1 109 ? 7.247 -5.395 3.475 1.00 91.88 109 ASN A N 1
ATOM 868 C CA . ASN A 1 109 ? 7.189 -4.014 3.954 1.00 91.88 109 ASN A CA 1
ATOM 869 C C . ASN A 1 109 ? 6.101 -3.801 5.019 1.00 91.88 109 ASN A C 1
ATOM 871 O O . ASN A 1 109 ? 5.766 -2.658 5.313 1.00 91.88 109 ASN A O 1
ATOM 875 N N . SER A 1 110 ? 5.573 -4.879 5.612 1.00 95.19 110 SER A N 1
ATOM 876 C CA . SER A 1 110 ? 4.511 -4.821 6.624 1.00 95.19 110 SER A CA 1
ATOM 877 C C . SER A 1 110 ? 3.229 -4.127 6.141 1.00 95.19 110 SER A C 1
ATOM 879 O O . SER A 1 110 ? 2.518 -3.526 6.942 1.00 95.19 110 SER A O 1
ATOM 881 N N . ILE A 1 111 ? 2.920 -4.197 4.845 1.00 96.81 111 ILE A N 1
ATOM 882 C CA . ILE A 1 111 ? 1.690 -3.641 4.274 1.00 96.81 111 ILE A CA 1
ATOM 883 C C . ILE A 1 111 ? 0.588 -4.702 4.287 1.00 96.81 111 ILE A C 1
ATOM 885 O O . ILE A 1 111 ? 0.814 -5.849 3.896 1.00 96.81 111 ILE A O 1
ATOM 889 N N . VAL A 1 112 ? -0.611 -4.312 4.716 1.00 97.00 112 VAL A N 1
ATOM 890 C CA . VAL A 1 112 ? -1.807 -5.165 4.765 1.00 97.00 112 VAL A CA 1
ATOM 891 C C . VAL A 1 112 ? -2.950 -4.543 3.964 1.00 97.00 112 VAL A C 1
ATOM 893 O O . VAL A 1 112 ? -3.074 -3.320 3.907 1.00 97.00 112 VAL A O 1
ATOM 896 N N . GLU A 1 113 ? -3.777 -5.396 3.356 1.00 97.44 113 GLU A N 1
ATOM 897 C CA . GLU A 1 113 ? -5.035 -5.005 2.705 1.00 97.44 113 GLU A CA 1
ATOM 898 C C . GLU A 1 113 ? -6.139 -4.874 3.762 1.00 97.44 113 GLU A C 1
ATOM 900 O O . GLU A 1 113 ? -6.337 -5.776 4.583 1.00 97.44 113 GLU A O 1
ATOM 905 N N . LEU A 1 114 ? -6.828 -3.740 3.745 1.00 96.81 114 LEU A N 1
ATOM 906 C CA . LEU A 1 114 ? -7.944 -3.395 4.615 1.00 96.81 114 LEU A CA 1
ATOM 907 C C . LEU A 1 114 ? -9.266 -3.969 4.081 1.00 96.81 114 LEU A C 1
ATOM 909 O O . LEU A 1 114 ? -9.373 -4.358 2.921 1.00 96.81 114 LEU A O 1
ATOM 913 N N . ASP A 1 115 ? -10.298 -4.009 4.925 1.00 94.38 115 ASP A N 1
ATOM 914 C CA . ASP A 1 115 ? -11.625 -4.541 4.563 1.00 94.38 115 ASP A CA 1
ATOM 915 C C . ASP A 1 115 ? -12.304 -3.773 3.407 1.00 94.38 115 ASP A C 1
ATOM 917 O O . ASP A 1 115 ? -13.113 -4.331 2.666 1.00 94.38 115 ASP A O 1
ATOM 921 N N . ASP A 1 116 ? -11.931 -2.507 3.205 1.00 93.94 116 ASP A N 1
ATOM 922 C CA . ASP A 1 116 ? -12.396 -1.654 2.106 1.00 93.94 116 ASP A CA 1
ATOM 923 C C . ASP A 1 116 ? -11.582 -1.806 0.804 1.00 93.94 116 ASP A C 1
ATOM 925 O O . ASP A 1 116 ? -11.942 -1.216 -0.220 1.00 93.94 116 ASP A O 1
ATOM 929 N N . GLY A 1 117 ? -10.527 -2.630 0.815 1.00 94.56 117 GLY A N 1
ATOM 930 C CA . GLY A 1 117 ? -9.605 -2.841 -0.301 1.00 94.56 117 GLY A CA 1
ATOM 931 C C . GLY A 1 117 ? -8.490 -1.794 -0.415 1.00 94.56 117 GLY A C 1
ATOM 932 O O . GLY A 1 117 ? -7.717 -1.845 -1.374 1.00 94.56 117 GLY A O 1
ATOM 933 N N . GLU A 1 118 ? -8.394 -0.841 0.520 1.00 95.94 118 GLU A N 1
ATOM 934 C CA . GLU A 1 118 ? -7.224 0.032 0.645 1.00 95.94 118 GLU A CA 1
ATOM 935 C C . GLU A 1 118 ? -6.054 -0.699 1.323 1.00 95.94 118 GLU A C 1
ATOM 937 O O . GLU A 1 118 ? -6.188 -1.810 1.836 1.00 95.94 118 GLU A O 1
ATOM 942 N N . TYR A 1 119 ? -4.875 -0.073 1.334 1.00 97.19 119 TYR A N 1
ATOM 943 C CA . TYR A 1 119 ? -3.666 -0.644 1.923 1.00 97.19 119 TYR A CA 1
ATOM 944 C C . TYR A 1 119 ? -3.041 0.320 2.930 1.00 97.19 119 TYR A C 1
ATOM 946 O O . TYR A 1 119 ? -3.029 1.539 2.747 1.00 97.19 119 TYR A O 1
ATOM 954 N N . THR A 1 120 ? -2.491 -0.229 4.009 1.00 97.38 120 THR A N 1
ATOM 955 C CA . THR A 1 120 ? -1.808 0.547 5.054 1.00 97.38 120 THR A CA 1
ATOM 956 C C . THR A 1 120 ? -0.724 -0.296 5.717 1.00 97.38 120 THR A C 1
ATOM 958 O O . THR A 1 120 ? -0.683 -1.520 5.560 1.00 97.38 120 THR A O 1
ATOM 961 N N . HIS A 1 121 ? 0.163 0.344 6.473 1.00 96.44 121 HIS A N 1
ATOM 962 C CA . HIS A 1 121 ? 1.098 -0.375 7.335 1.00 96.44 121 HIS A CA 1
ATOM 963 C C . HIS A 1 121 ? 0.358 -1.125 8.445 1.00 96.44 121 HIS A C 1
ATOM 965 O O . HIS A 1 121 ? -0.552 -0.589 9.075 1.00 96.44 121 HIS A O 1
ATOM 971 N N . SER A 1 122 ? 0.804 -2.339 8.767 1.00 96.12 122 SER A N 1
ATOM 972 C CA . SER A 1 122 ? 0.223 -3.167 9.830 1.00 96.12 122 SER A CA 1
ATOM 973 C C . SER A 1 122 ? 0.242 -2.486 11.200 1.00 96.12 122 SER A C 1
ATOM 975 O O . SER A 1 122 ? -0.590 -2.792 12.044 1.00 96.12 122 SER A O 1
ATOM 977 N N . ASP A 1 123 ? 1.170 -1.550 11.423 1.00 95.88 123 ASP A N 1
ATOM 978 C CA . ASP A 1 123 ? 1.255 -0.753 12.654 1.00 95.88 123 ASP A CA 1
ATOM 979 C C . ASP A 1 123 ? 0.116 0.279 12.781 1.00 95.88 123 ASP A C 1
ATOM 981 O O . ASP A 1 123 ? -0.182 0.740 13.883 1.00 95.88 123 ASP A O 1
ATOM 985 N N . ASN A 1 124 ? -0.538 0.621 11.666 1.00 96.19 124 ASN A N 1
ATOM 986 C CA . ASN A 1 124 ? -1.687 1.526 11.594 1.00 96.19 124 ASN A CA 1
ATOM 987 C C . ASN A 1 124 ? -3.023 0.775 11.482 1.00 96.19 124 ASN A C 1
ATOM 989 O O . ASN A 1 124 ? -4.075 1.414 11.362 1.00 96.19 124 ASN A O 1
ATOM 993 N N . ALA A 1 125 ? -3.002 -0.558 11.547 1.00 97.12 125 ALA A N 1
ATOM 994 C CA . ALA A 1 125 ? -4.168 -1.408 11.376 1.00 97.12 125 ALA A CA 1
ATOM 995 C C . ALA A 1 125 ? -4.340 -2.402 12.530 1.00 97.12 125 ALA A C 1
ATOM 997 O O . ALA A 1 125 ? -3.408 -2.745 13.253 1.00 97.12 125 ALA A O 1
ATOM 998 N N . VAL A 1 126 ? -5.564 -2.891 12.689 1.00 96.88 126 VAL A N 1
ATOM 999 C CA . VAL A 1 126 ? -5.916 -3.955 13.628 1.00 96.88 126 VAL A CA 1
ATOM 1000 C C . VAL A 1 126 ? -6.614 -5.082 12.886 1.00 96.88 126 VAL A C 1
ATOM 1002 O O . VAL A 1 126 ? -7.452 -4.847 12.019 1.00 96.88 126 VAL A O 1
ATOM 1005 N N . CYS A 1 127 ? -6.254 -6.317 13.223 1.00 96.50 127 CYS A N 1
ATOM 1006 C CA . CYS A 1 127 ? -6.868 -7.509 12.655 1.00 96.50 127 CYS A CA 1
ATOM 1007 C C . CYS A 1 127 ? -8.001 -7.973 13.576 1.00 96.50 127 CYS A C 1
ATOM 1009 O O . CYS A 1 127 ? -7.739 -8.362 14.716 1.00 96.50 127 CYS A O 1
ATOM 1011 N N . ILE A 1 128 ? -9.242 -7.947 13.089 1.00 95.81 128 ILE A N 1
ATOM 1012 C CA . ILE A 1 128 ? -10.421 -8.421 13.824 1.00 95.81 128 ILE A CA 1
ATOM 1013 C C . ILE A 1 128 ? -10.986 -9.624 13.063 1.00 95.81 128 ILE A C 1
ATOM 1015 O O . ILE A 1 128 ? -11.456 -9.519 11.929 1.00 95.81 128 ILE A O 1
ATOM 1019 N N . GLY A 1 129 ? -10.883 -10.809 13.670 1.00 91.75 129 GLY A N 1
ATOM 1020 C CA . GLY A 1 129 ? -11.207 -12.080 13.019 1.00 91.75 129 GLY A CA 1
ATOM 1021 C C . GLY A 1 129 ? -10.228 -12.425 11.890 1.00 91.75 129 GLY A C 1
ATOM 1022 O O . GLY A 1 129 ? -9.216 -13.083 12.128 1.00 91.75 129 GLY A O 1
ATOM 1023 N N . HIS A 1 130 ? -10.554 -12.007 10.665 1.00 92.81 130 HIS A N 1
ATOM 1024 C CA . HIS A 1 130 ? -9.744 -12.219 9.455 1.00 92.81 130 HIS A CA 1
ATOM 1025 C C . HIS A 1 130 ? -9.635 -10.976 8.556 1.00 92.81 130 HIS A C 1
ATOM 1027 O O . HIS A 1 130 ? -8.978 -11.057 7.520 1.00 92.81 130 HIS A O 1
ATOM 1033 N N . SER A 1 131 ? -10.256 -9.861 8.947 1.00 96.31 131 SER A N 1
ATOM 1034 C CA . SER A 1 131 ? -10.219 -8.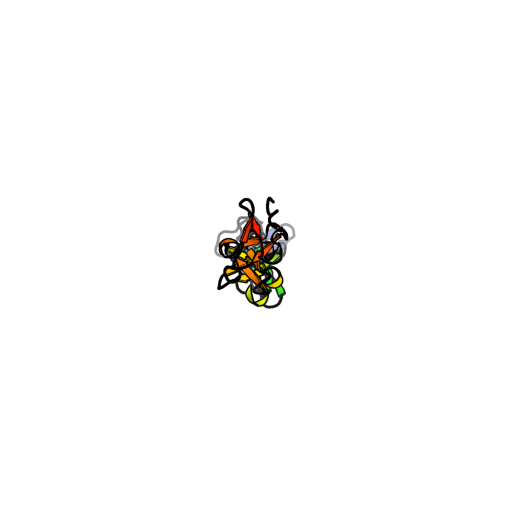593 8.214 1.00 96.31 131 SER A CA 1
ATOM 1035 C C . SER A 1 131 ? -9.330 -7.592 8.949 1.00 96.31 131 SER A C 1
ATOM 1037 O O . SER A 1 131 ? -9.274 -7.590 10.184 1.00 96.31 131 SER A O 1
ATOM 1039 N N . TRP A 1 132 ? -8.633 -6.746 8.192 1.00 97.44 132 TRP A N 1
ATOM 1040 C CA . TRP A 1 132 ? -7.867 -5.630 8.736 1.00 97.44 132 TRP A CA 1
ATOM 1041 C C . TRP A 1 132 ? -8.666 -4.337 8.634 1.00 97.44 132 TRP A C 1
ATOM 1043 O O . TRP A 1 132 ? -9.272 -4.042 7.610 1.00 97.44 132 TRP A O 1
ATOM 1053 N N . PHE A 1 133 ? -8.623 -3.547 9.697 1.00 97.50 133 PHE A N 1
ATOM 1054 C CA . PHE A 1 133 ? -9.254 -2.235 9.772 1.00 97.50 133 PHE A CA 1
ATOM 1055 C C . PHE A 1 133 ? -8.204 -1.210 10.174 1.00 97.50 133 PHE A C 1
ATOM 1057 O O . PHE A 1 133 ? -7.318 -1.526 10.972 1.00 97.50 133 PHE A O 1
ATOM 1064 N N . ARG A 1 134 ? -8.302 0.028 9.679 1.00 96.25 134 ARG A N 1
ATOM 1065 C CA . ARG A 1 134 ? -7.460 1.106 10.213 1.00 96.25 134 ARG A CA 1
ATOM 1066 C C . ARG A 1 134 ? -7.765 1.304 11.692 1.00 96.25 134 ARG A C 1
ATOM 1068 O O . ARG A 1 134 ? -8.915 1.217 12.115 1.00 96.25 134 ARG A O 1
ATOM 1075 N N . THR A 1 135 ? -6.732 1.608 12.465 1.00 94.81 135 THR A N 1
ATOM 1076 C CA . THR A 1 135 ? -6.835 1.902 13.906 1.00 94.81 135 THR A CA 1
ATOM 1077 C C . THR A 1 135 ? -7.774 3.069 14.226 1.00 94.81 135 THR A C 1
ATOM 1079 O O . THR A 1 135 ? -8.332 3.117 15.319 1.00 94.81 135 THR A O 1
ATOM 1082 N N . ASP A 1 136 ? -7.969 3.991 13.283 1.00 93.75 136 ASP A N 1
ATOM 1083 C CA . ASP A 1 136 ? -8.872 5.139 13.368 1.00 93.75 136 ASP A CA 1
ATOM 1084 C C . ASP A 1 136 ? -10.207 4.930 12.631 1.00 93.75 136 ASP A C 1
ATOM 1086 O O . ASP A 1 136 ? -10.973 5.882 12.476 1.00 93.75 136 ASP A O 1
ATOM 1090 N N . SER A 1 137 ? -10.510 3.700 12.196 1.00 95.38 137 SER A N 1
ATOM 1091 C CA . SER A 1 137 ? -11.773 3.391 11.524 1.00 95.38 137 SER A CA 1
ATOM 1092 C C . SER A 1 137 ? -12.974 3.626 12.443 1.00 95.38 137 SER A C 1
ATOM 1094 O O . SER A 1 137 ? -13.021 3.188 13.595 1.00 95.38 137 SER A O 1
ATOM 1096 N N . ASP A 1 138 ? -14.007 4.263 11.893 1.00 94.19 138 ASP A N 1
ATOM 1097 C CA . ASP A 1 138 ? -15.279 4.479 12.577 1.00 94.19 138 ASP A CA 1
ATOM 1098 C C . ASP A 1 138 ? -16.099 3.194 12.767 1.00 94.19 138 ASP A C 1
ATOM 1100 O O . ASP A 1 138 ? -17.116 3.234 13.460 1.00 94.19 138 ASP A O 1
ATOM 1104 N N . GLU A 1 139 ? -15.687 2.063 12.195 1.00 95.44 139 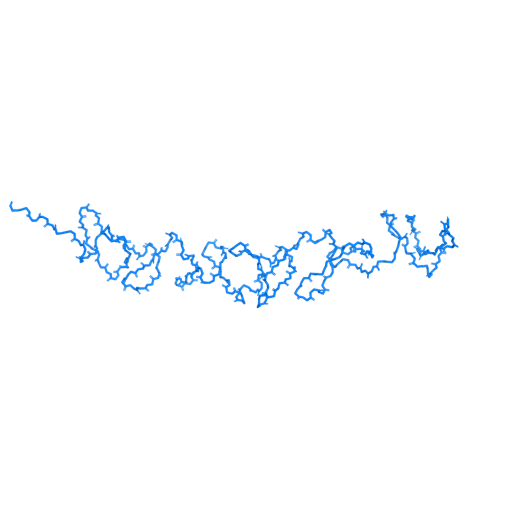GLU A N 1
ATOM 1105 C CA . GLU A 1 139 ? -16.393 0.779 12.304 1.00 95.44 139 GLU A CA 1
ATOM 1106 C C . GLU A 1 139 ? -15.932 -0.073 13.491 1.00 95.44 139 GLU A C 1
ATOM 1108 O O . GLU A 1 139 ? -16.613 -1.029 13.869 1.00 95.44 139 GLU A O 1
ATOM 1113 N N . ILE A 1 140 ? -14.813 0.294 14.120 1.00 97.00 140 ILE A N 1
ATOM 1114 C CA . ILE A 1 140 ? -14.209 -0.451 15.228 1.00 97.00 140 ILE A CA 1
ATOM 1115 C C . ILE A 1 140 ? -14.214 0.361 16.525 1.00 97.00 140 ILE A C 1
ATOM 1117 O O . ILE A 1 140 ? -14.242 1.593 16.525 1.00 97.00 140 ILE A O 1
ATOM 1121 N N . CYS A 1 141 ? -14.176 -0.322 17.661 1.00 96.69 141 CYS A N 1
ATOM 1122 C CA . CYS A 1 141 ? -14.012 0.298 18.972 1.00 96.69 141 CYS A CA 1
ATOM 1123 C C . CYS A 1 141 ? -13.107 -0.545 19.864 1.00 96.69 141 CYS A C 1
ATOM 1125 O O . CYS A 1 141 ? -13.059 -1.763 19.731 1.00 96.69 141 CYS A O 1
ATOM 1127 N N . TYR A 1 142 ? -12.418 0.101 20.804 1.00 97.06 142 TYR A N 1
ATOM 1128 C CA . TYR A 1 142 ? -11.696 -0.604 21.857 1.00 97.06 142 TYR A CA 1
ATOM 1129 C C . TYR A 1 142 ? -12.667 -0.957 22.989 1.00 97.06 142 TYR A C 1
ATOM 1131 O O . TYR A 1 142 ? -13.197 -0.054 23.643 1.00 97.06 142 TYR A O 1
ATOM 1139 N N . ALA A 1 143 ? -12.920 -2.248 23.192 1.00 96.94 143 ALA A N 1
ATOM 1140 C CA . ALA A 1 143 ? -13.824 -2.747 24.219 1.00 96.94 143 ALA A CA 1
ATOM 1141 C C . ALA A 1 143 ? -13.081 -2.937 25.553 1.00 96.94 143 ALA A C 1
ATOM 1143 O O . ALA A 1 143 ? -12.045 -3.600 25.627 1.00 96.94 143 ALA A O 1
ATOM 1144 N N . GLU A 1 144 ? -13.596 -2.335 26.624 1.00 97.00 144 GLU A N 1
ATOM 1145 C CA . GLU A 1 144 ? -12.923 -2.297 27.931 1.00 97.00 144 GLU A CA 1
ATOM 1146 C C . GLU A 1 144 ? -12.989 -3.627 28.686 1.00 97.00 144 GLU A C 1
ATOM 1148 O O . GLU A 1 144 ? -12.128 -3.906 29.516 1.00 97.00 144 GLU A O 1
ATOM 1153 N N . ASP A 1 145 ? -14.012 -4.439 28.431 1.00 95.75 145 ASP A N 1
ATOM 1154 C CA . ASP A 1 145 ? -14.204 -5.741 29.067 1.00 95.75 145 ASP A CA 1
ATOM 1155 C C . ASP A 1 145 ? -13.318 -6.837 28.465 1.00 95.75 145 ASP A C 1
ATOM 1157 O O . ASP A 1 145 ? -12.919 -7.760 29.180 1.00 95.75 145 ASP A O 1
ATOM 1161 N N . THR A 1 146 ? -12.976 -6.727 27.179 1.00 95.38 146 THR A N 1
ATOM 1162 C CA . THR A 1 146 ? -12.086 -7.669 26.483 1.00 95.38 146 THR A CA 1
ATOM 1163 C C . THR A 1 146 ? -10.658 -7.145 26.306 1.00 95.38 146 THR A C 1
ATOM 1165 O O . THR A 1 146 ? -9.769 -7.932 25.987 1.00 95.38 146 THR A O 1
ATOM 1168 N N . GLU A 1 147 ? -10.419 -5.852 26.550 1.00 96.25 147 GLU A N 1
ATOM 1169 C CA . GLU A 1 147 ? -9.131 -5.166 26.357 1.00 96.25 147 GLU A CA 1
ATOM 1170 C C . GLU A 1 147 ? -8.574 -5.307 24.922 1.00 96.25 147 GLU A C 1
ATOM 1172 O O . GLU A 1 147 ? -7.365 -5.430 24.712 1.00 96.25 147 GLU A O 1
ATOM 1177 N N . GLN A 1 148 ? -9.455 -5.298 23.916 1.00 95.44 148 GLN A N 1
ATOM 1178 C CA . GLN A 1 148 ? -9.088 -5.421 22.501 1.00 95.44 148 GLN A CA 1
ATOM 1179 C C . GLN A 1 148 ? -10.022 -4.620 21.582 1.00 95.44 148 GLN A C 1
ATOM 1181 O O . GLN A 1 148 ? -11.074 -4.138 22.003 1.00 95.44 148 GLN A O 1
ATOM 1186 N N . TYR A 1 149 ? -9.618 -4.450 20.318 1.00 96.81 149 TYR A N 1
ATOM 1187 C CA . TYR A 1 149 ? -10.477 -3.852 19.295 1.00 96.81 149 TYR A CA 1
ATOM 1188 C C . TYR A 1 149 ? -11.514 -4.862 18.799 1.00 96.81 149 TYR A C 1
ATOM 1190 O O . TYR A 1 149 ? -11.171 -5.998 18.482 1.00 96.81 149 TYR A O 1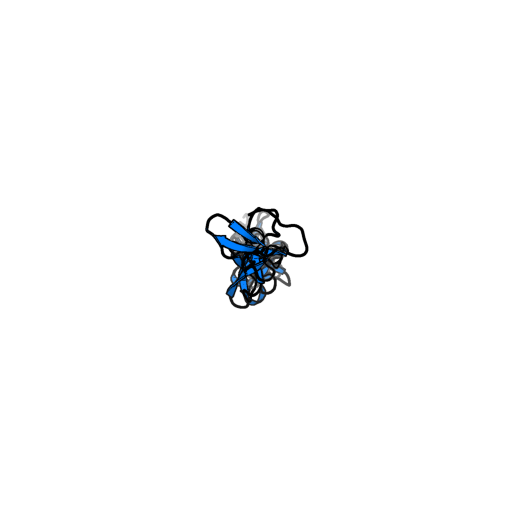
ATOM 1198 N N . GLU A 1 150 ? -12.758 -4.406 18.697 1.00 97.19 150 GLU A N 1
ATOM 1199 C CA . GLU A 1 150 ? -13.926 -5.164 18.249 1.00 97.19 150 GLU A CA 1
ATOM 1200 C C . GLU A 1 150 ? -14.728 -4.337 17.234 1.00 97.19 150 GLU A C 1
ATOM 1202 O O . GLU A 1 150 ? -14.560 -3.117 17.129 1.00 97.19 150 GLU A O 1
ATOM 1207 N N . LEU A 1 151 ? -15.625 -4.984 16.488 1.00 96.94 151 LEU A N 1
ATOM 1208 C CA . LEU A 1 151 ? -16.552 -4.278 15.602 1.00 96.94 151 LEU A CA 1
ATOM 1209 C C . LEU A 1 151 ? -17.607 -3.537 16.431 1.00 96.94 151 LEU A C 1
ATOM 1211 O O . LEU A 1 151 ? -18.258 -4.129 17.294 1.00 96.94 151 LEU A O 1
ATOM 1215 N N . LYS A 1 152 ? -17.864 -2.261 16.113 1.00 96.25 152 LYS A N 1
ATOM 1216 C CA . LYS A 1 152 ? -18.864 -1.447 16.830 1.00 96.25 152 LYS A CA 1
ATOM 1217 C C . LYS A 1 152 ? -20.262 -2.058 16.815 1.00 96.25 152 LYS A C 1
ATOM 1219 O O . LYS A 1 152 ? -21.022 -1.842 17.749 1.00 96.25 152 LYS A O 1
ATOM 1224 N N . GLN A 1 153 ? -20.617 -2.797 15.763 1.00 95.69 153 GLN A N 1
ATOM 1225 C CA . GLN A 1 153 ? -21.930 -3.444 15.651 1.00 95.69 153 GLN A CA 1
ATOM 1226 C C . GLN A 1 153 ? -22.155 -4.558 16.688 1.00 95.69 153 GLN A C 1
ATOM 1228 O O . GLN A 1 153 ? -23.305 -4.871 16.988 1.00 95.69 153 GLN A O 1
ATOM 1233 N N . ASP A 1 154 ? -21.073 -5.128 17.225 1.00 95.31 154 ASP A N 1
ATOM 1234 C CA . ASP A 1 154 ? -21.091 -6.215 18.210 1.00 95.31 154 ASP A CA 1
ATOM 1235 C C . ASP A 1 154 ? -20.859 -5.691 19.641 1.00 95.31 154 ASP A C 1
ATOM 1237 O O . ASP A 1 154 ? -20.721 -6.459 20.591 1.00 95.31 154 ASP A O 1
ATOM 1241 N N . CYS A 1 155 ? -20.818 -4.367 19.803 1.00 97.06 155 CYS A N 1
ATOM 1242 C CA . CYS A 1 155 ? -20.548 -3.680 21.057 1.00 97.06 155 CYS A CA 1
ATOM 1243 C C . CYS A 1 155 ? -21.633 -2.639 21.360 1.00 97.06 155 CYS A C 1
ATOM 1245 O O . CYS A 1 155 ? -22.416 -2.230 20.502 1.00 97.06 155 CYS A O 1
ATOM 1247 N N . TRP A 1 156 ? -21.661 -2.164 22.600 1.00 97.12 156 TRP A N 1
ATOM 1248 C CA . TRP A 1 156 ? -22.480 -1.035 23.028 1.00 97.12 156 TRP A CA 1
ATOM 1249 C C . TRP A 1 156 ? -21.616 -0.001 23.755 1.00 97.12 156 TRP A C 1
ATOM 1251 O O . TRP A 1 156 ? -20.597 -0.333 24.362 1.00 97.12 156 TRP A O 1
ATOM 1261 N N . GLN A 1 157 ? -22.011 1.271 23.680 1.00 97.50 157 GLN A N 1
ATOM 1262 C CA . GLN A 1 157 ? -21.294 2.375 24.317 1.00 97.50 157 GLN A CA 1
ATOM 1263 C C . GLN A 1 157 ? -22.020 2.812 25.592 1.00 97.50 157 GLN A C 1
ATOM 1265 O O . GLN A 1 157 ? -23.226 3.055 25.573 1.00 97.50 157 GLN A O 1
ATOM 1270 N N . CYS A 1 158 ? -21.289 2.936 26.698 1.00 96.62 158 CYS A N 1
ATOM 1271 C CA . CYS A 1 158 ? -21.817 3.481 27.943 1.00 96.62 158 CYS A CA 1
ATOM 1272 C C . CYS A 1 158 ? -21.979 5.000 27.836 1.00 96.62 158 CYS A C 1
ATOM 1274 O O . CYS A 1 158 ? -20.998 5.723 27.653 1.00 96.62 158 CYS A O 1
ATOM 1276 N N . THR A 1 159 ? -23.197 5.502 28.040 1.00 96.69 159 THR A N 1
ATOM 1277 C CA . THR A 1 159 ? -23.516 6.932 27.929 1.00 96.69 159 THR A CA 1
ATOM 1278 C C . THR A 1 159 ? -22.768 7.796 28.957 1.00 96.69 159 THR A C 1
ATOM 1280 O O . THR A 1 159 ? -22.471 8.954 28.681 1.00 96.69 159 THR A O 1
ATOM 1283 N N . ALA A 1 160 ? -22.428 7.266 30.141 1.00 94.88 160 ALA A N 1
ATOM 1284 C CA . ALA A 1 160 ? -21.712 8.030 31.175 1.00 94.88 160 ALA A CA 1
ATOM 1285 C C . ALA A 1 160 ? -20.212 8.212 30.891 1.00 94.88 160 ALA A C 1
ATOM 1287 O O . ALA A 1 160 ? -19.644 9.247 31.241 1.00 94.88 160 ALA A O 1
ATOM 1288 N N . THR A 1 161 ? -19.562 7.200 30.314 1.00 95.50 161 THR A N 1
ATOM 1289 C CA . THR A 1 161 ? -18.094 7.137 30.204 1.00 95.50 161 THR A CA 1
ATOM 1290 C C . THR A 1 161 ? -17.585 7.182 28.769 1.00 95.50 161 THR A C 1
ATOM 1292 O O . THR A 1 161 ? -16.376 7.282 28.578 1.00 95.50 161 THR A O 1
ATOM 1295 N N . GLU A 1 162 ? -18.477 7.074 27.779 1.00 96.19 162 GLU A N 1
ATOM 1296 C CA . GLU A 1 162 ? -18.169 6.932 26.346 1.00 96.19 162 GLU A CA 1
ATOM 1297 C C . GLU A 1 162 ? -17.319 5.691 26.008 1.00 96.19 162 GLU A C 1
ATOM 1299 O O . GLU A 1 162 ? -16.872 5.520 24.872 1.00 96.19 162 GLU A O 1
ATOM 1304 N N . LYS A 1 163 ? -17.128 4.795 26.982 1.00 97.06 163 LYS A N 1
ATOM 1305 C CA . LYS A 1 163 ? -16.412 3.527 26.840 1.00 97.06 163 LYS A CA 1
ATOM 1306 C C . LYS A 1 163 ? -17.281 2.474 26.161 1.00 97.06 163 LYS A C 1
ATOM 1308 O O . LYS A 1 163 ? -18.497 2.459 26.362 1.00 97.06 163 LYS A O 1
ATOM 1313 N N . TRP A 1 164 ? -16.646 1.589 25.400 1.00 97.81 164 TRP A N 1
ATOM 1314 C CA . TRP A 1 164 ? -17.308 0.501 24.683 1.00 97.81 164 TRP A CA 1
ATOM 1315 C C . TRP A 1 164 ? -17.161 -0.824 25.426 1.00 97.81 164 TRP A C 1
ATOM 1317 O O . TRP A 1 164 ? -16.143 -1.063 26.077 1.00 97.81 164 TRP A O 1
ATOM 1327 N N . TYR A 1 165 ? -18.184 -1.665 25.315 1.00 97.50 165 TYR A N 1
ATOM 1328 C CA . TYR A 1 165 ? -18.259 -2.976 25.950 1.00 97.50 165 TYR A CA 1
ATOM 1329 C C . TYR A 1 165 ? -18.904 -3.987 25.000 1.00 97.50 165 TYR A C 1
ATOM 1331 O O . TYR A 1 165 ? -19.767 -3.617 24.197 1.00 97.50 165 TYR A O 1
ATOM 1339 N N . THR A 1 166 ? -18.516 -5.256 25.105 1.00 96.50 166 THR A N 1
ATOM 1340 C CA . THR A 1 166 ? -19.156 -6.348 24.354 1.00 96.50 166 THR A CA 1
ATOM 1341 C C . THR A 1 166 ? -20.458 -6.819 25.018 1.00 96.50 166 THR A C 1
ATOM 1343 O O . THR A 1 166 ? -20.876 -6.313 26.064 1.00 96.50 166 THR A O 1
ATOM 1346 N N . ASP A 1 167 ? -21.108 -7.827 24.429 1.00 93.94 167 ASP A N 1
ATOM 1347 C CA . ASP A 1 167 ? -22.264 -8.513 25.019 1.00 93.94 167 ASP A CA 1
ATOM 1348 C C . ASP A 1 167 ? -21.915 -9.393 26.238 1.00 93.94 167 ASP A C 1
ATOM 1350 O O . ASP A 1 167 ? -22.812 -9.930 26.891 1.00 93.94 167 ASP A O 1
ATOM 1354 N N . ALA A 1 168 ? -20.629 -9.512 26.593 1.00 94.06 168 ALA A N 1
ATOM 1355 C CA . ALA A 1 168 ? -20.191 -10.178 27.816 1.00 94.06 168 ALA A CA 1
ATOM 1356 C C . ALA A 1 168 ? -20.536 -9.382 29.088 1.00 94.06 168 ALA A C 1
ATOM 1358 O O . ALA A 1 168 ? -20.609 -9.965 30.176 1.00 94.06 168 ALA A O 1
ATOM 1359 N N . VAL A 1 169 ? -20.757 -8.069 28.961 1.00 92.81 169 VAL A N 1
ATOM 1360 C CA . VAL A 1 169 ? -21.221 -7.196 30.042 1.00 92.81 169 VAL A CA 1
ATOM 1361 C C . VAL A 1 169 ? -22.615 -6.680 29.711 1.00 92.81 169 VAL A C 1
ATOM 1363 O O . VAL A 1 169 ? -22.810 -5.928 28.757 1.00 92.81 169 VAL A O 1
ATOM 1366 N N . ASP A 1 170 ? -23.589 -7.049 30.542 1.00 93.88 170 ASP A N 1
ATOM 1367 C CA . ASP A 1 170 ? -24.953 -6.537 30.433 1.00 93.88 170 ASP A CA 1
ATOM 1368 C C . ASP A 1 170 ? -24.999 -5.036 30.771 1.00 93.88 170 ASP A C 1
ATOM 1370 O O . ASP A 1 170 ? -24.507 -4.598 31.816 1.00 93.88 170 ASP A O 1
ATOM 1374 N N . TYR A 1 171 ? -25.663 -4.249 29.925 1.00 93.94 171 TYR A N 1
ATOM 1375 C CA . TYR A 1 171 ? -25.980 -2.852 30.215 1.00 93.94 171 TYR A CA 1
ATOM 1376 C C . TYR A 1 171 ? -27.267 -2.726 31.039 1.00 93.94 171 TYR A C 1
ATOM 1378 O O . TYR A 1 171 ? -28.176 -3.559 30.975 1.00 93.94 171 TYR A O 1
ATOM 1386 N N . VAL A 1 172 ? -27.391 -1.620 31.772 1.00 95.50 172 VAL A N 1
ATOM 1387 C CA . VAL A 1 172 ? -28.657 -1.183 32.372 1.00 95.50 172 VAL A CA 1
ATOM 1388 C C . VAL A 1 172 ? -29.181 0.044 31.640 1.00 95.50 172 VAL A C 1
ATOM 1390 O O . VAL A 1 172 ? -28.413 0.905 31.221 1.00 95.50 172 VAL A O 1
ATOM 1393 N N . VAL A 1 173 ? -30.500 0.125 31.468 1.00 95.25 173 VAL A N 1
ATOM 1394 C CA . VAL A 1 173 ? -31.136 1.248 30.767 1.00 95.25 173 VAL A CA 1
ATOM 1395 C C . VAL A 1 173 ? -31.718 2.227 31.775 1.00 95.25 173 VAL A C 1
ATOM 1397 O O . VAL A 1 173 ? -32.604 1.853 32.547 1.00 95.25 173 VAL A O 1
ATOM 1400 N N . VAL A 1 174 ? -31.277 3.484 31.727 1.00 92.81 174 VAL A N 1
ATOM 1401 C CA . VAL A 1 174 ? -31.864 4.591 32.497 1.00 92.81 174 VAL A CA 1
ATOM 1402 C C . VAL A 1 174 ? -32.255 5.696 31.526 1.00 92.81 174 VAL A C 1
ATOM 1404 O O . VAL A 1 174 ? -31.454 6.103 30.695 1.00 92.81 174 VAL A O 1
ATOM 1407 N N . ASP A 1 175 ? -33.516 6.128 31.572 1.00 91.38 175 ASP A N 1
ATOM 1408 C CA . ASP A 1 175 ? -34.073 7.148 30.668 1.00 91.38 175 ASP A CA 1
ATOM 1409 C C . ASP A 1 175 ? -33.882 6.869 29.160 1.00 91.38 175 ASP A C 1
ATOM 1411 O O . ASP A 1 175 ? -33.902 7.779 28.336 1.00 91.38 175 ASP A O 1
ATOM 1415 N N . GLY A 1 176 ? -33.773 5.590 28.780 1.00 91.69 176 GLY A N 1
ATOM 1416 C CA . GLY A 1 176 ? -33.594 5.153 27.389 1.00 91.69 176 GLY A CA 1
ATOM 1417 C C . GLY A 1 176 ? -32.136 5.045 26.933 1.00 91.69 176 GLY A C 1
ATOM 1418 O O . GLY A 1 176 ? -31.901 4.596 25.816 1.00 91.69 176 GLY A O 1
ATOM 1419 N N . GLU A 1 177 ? -31.186 5.388 27.798 1.00 95.31 177 GLU A N 1
ATOM 1420 C CA . GLU A 1 177 ? -29.746 5.360 27.542 1.00 95.31 177 GLU A CA 1
ATOM 1421 C C . GLU A 1 177 ? -29.089 4.150 28.223 1.00 95.31 177 GLU A C 1
ATOM 1423 O O . GLU A 1 177 ? -29.551 3.700 29.277 1.00 95.31 177 GLU A O 1
ATOM 1428 N N . ALA A 1 178 ? -28.025 3.611 27.621 1.00 95.50 178 ALA A N 1
ATOM 1429 C CA . ALA A 1 178 ? -27.317 2.434 28.121 1.00 95.50 178 ALA A CA 1
ATOM 1430 C C . ALA A 1 178 ? -26.153 2.832 29.039 1.00 95.50 178 ALA A C 1
ATOM 1432 O O . ALA A 1 178 ? -25.280 3.616 28.670 1.00 95.50 178 ALA A O 1
ATOM 1433 N N . TYR A 1 179 ? -26.113 2.251 30.235 1.00 96.31 179 TYR A N 1
ATOM 1434 C CA . TYR A 1 179 ? -25.067 2.484 31.225 1.00 96.31 179 TYR A CA 1
ATOM 1435 C C . TYR A 1 179 ? -24.415 1.172 31.647 1.00 96.31 179 TYR A C 1
ATOM 1437 O O . TYR A 1 179 ? -25.078 0.140 31.777 1.00 96.31 179 TYR A O 1
ATOM 1445 N N . HIS A 1 180 ? -23.117 1.238 31.940 1.00 95.44 180 HIS A N 1
ATOM 1446 C CA . HIS A 1 180 ? -22.449 0.196 32.708 1.00 95.44 180 HIS A CA 1
ATOM 1447 C C . HIS A 1 180 ? -23.073 0.120 34.115 1.00 95.44 180 HIS A C 1
ATOM 1449 O O . HIS A 1 180 ? -23.327 1.178 34.698 1.00 95.44 180 HIS A O 1
ATOM 1455 N N . PRO A 1 181 ? -23.314 -1.076 34.691 1.00 92.50 181 PRO A N 1
ATOM 1456 C CA . PRO A 1 181 ? -23.963 -1.216 36.000 1.00 92.50 181 PRO A CA 1
ATOM 1457 C C . PRO A 1 181 ? -23.313 -0.403 37.129 1.00 92.50 181 PRO A C 1
ATOM 1459 O O . PRO A 1 181 ? -24.018 0.103 37.997 1.00 92.50 181 PRO A O 1
ATOM 1462 N N . ASP A 1 182 ? -21.988 -0.239 37.087 1.00 93.25 182 ASP A N 1
ATOM 1463 C CA . ASP A 1 182 ? -21.229 0.536 38.083 1.00 93.25 182 ASP A CA 1
ATOM 1464 C C . ASP A 1 182 ? -21.282 2.062 37.868 1.00 93.25 182 ASP A C 1
ATOM 1466 O O . ASP A 1 182 ? -20.919 2.822 38.761 1.00 93.25 182 ASP A O 1
ATOM 1470 N N . GLU A 1 183 ? -21.740 2.515 36.700 1.00 92.56 183 GLU A N 1
ATOM 1471 C CA . GLU A 1 183 ? -21.766 3.928 36.287 1.00 92.56 183 GLU A CA 1
ATOM 1472 C C . GLU A 1 183 ? -23.201 4.445 36.084 1.00 92.56 183 GLU A C 1
ATOM 1474 O O . GLU A 1 183 ? -23.419 5.584 35.663 1.00 92.56 183 GLU A O 1
ATOM 1479 N N . ALA A 1 184 ? -24.198 3.596 36.348 1.00 88.62 184 ALA A N 1
ATOM 1480 C CA . ALA A 1 184 ? -25.597 3.947 36.207 1.00 88.62 184 ALA A CA 1
ATOM 1481 C C . ALA A 1 184 ? -25.987 5.003 37.255 1.00 88.62 184 ALA A C 1
ATOM 1483 O O . ALA A 1 184 ? -25.677 4.841 38.440 1.00 88.62 184 ALA A O 1
ATOM 1484 N N . PRO A 1 185 ? -26.680 6.085 36.859 1.00 88.00 185 PRO A N 1
ATOM 1485 C CA . PRO A 1 185 ? -27.135 7.083 37.814 1.00 88.00 185 PRO A CA 1
ATOM 1486 C C . PRO A 1 185 ? -28.091 6.446 38.830 1.00 88.00 185 PRO A C 1
ATOM 1488 O O . PRO A 1 185 ? -28.970 5.663 38.465 1.00 88.00 185 PRO A O 1
ATOM 1491 N N . GLU A 1 186 ? -27.933 6.796 40.110 1.00 80.00 186 GLU A N 1
ATOM 1492 C CA . GLU A 1 186 ? -28.856 6.350 41.154 1.00 80.00 186 GLU A CA 1
ATOM 1493 C C . GLU A 1 186 ? -30.274 6.810 40.796 1.00 80.00 186 GLU A C 1
ATOM 1495 O O . GLU A 1 186 ? -30.538 8.005 40.625 1.00 80.00 186 GLU A O 1
ATOM 1500 N N . SER A 1 187 ? -31.201 5.860 40.674 1.00 65.38 187 SER A N 1
ATOM 1501 C CA . SER A 1 187 ? -32.612 6.180 40.517 1.00 65.38 187 SER A CA 1
ATOM 1502 C C . SER A 1 187 ? -33.056 6.986 41.734 1.00 65.38 187 SER A C 1
ATOM 1504 O O . SER A 1 187 ? -32.959 6.501 42.861 1.00 65.38 187 SER A O 1
ATOM 1506 N N . GLN A 1 188 ? -33.539 8.214 41.519 1.00 56.91 188 GLN A N 1
ATOM 1507 C CA . GLN A 1 188 ? -34.222 8.961 42.571 1.00 56.91 188 GLN A CA 1
ATOM 1508 C C . GLN A 1 188 ? -35.479 8.178 42.950 1.00 56.91 188 GLN A C 1
ATOM 1510 O O . GLN A 1 188 ? -36.507 8.270 42.277 1.00 56.91 188 GLN A O 1
ATOM 1515 N N . ASP A 1 189 ? -35.381 7.374 44.007 1.00 52.34 189 ASP A N 1
ATOM 1516 C CA . ASP A 1 189 ? -36.537 6.795 44.671 1.00 52.34 189 ASP A CA 1
ATOM 1517 C C . ASP A 1 189 ? -37.441 7.962 45.091 1.00 52.34 189 ASP A C 1
ATOM 1519 O O . ASP A 1 189 ? -37.115 8.742 45.986 1.00 52.34 189 ASP A O 1
ATOM 1523 N N . ASN A 1 190 ? -38.558 8.131 44.380 1.00 49.16 190 ASN A N 1
ATOM 1524 C CA . ASN A 1 190 ? -39.612 9.055 44.777 1.00 49.16 190 ASN A CA 1
ATOM 1525 C C . ASN A 1 190 ? -40.221 8.534 46.091 1.00 49.16 190 ASN A C 1
ATOM 1527 O O . ASN A 1 190 ? -41.028 7.602 46.057 1.00 49.16 190 ASN A O 1
ATOM 1531 N N . GLU A 1 191 ? -39.821 9.120 47.226 1.00 40.97 191 GLU A N 1
ATOM 1532 C CA . GLU A 1 191 ? -40.554 9.038 48.504 1.00 40.97 191 GLU A CA 1
ATOM 1533 C C . GLU A 1 191 ? -41.970 9.632 48.401 1.00 40.97 191 GLU A C 1
ATOM 1535 O O . GLU A 1 191 ? -42.144 10.708 47.778 1.00 40.97 191 GLU A O 1
#

Foldseek 3Di:
DAADDDPFFAWAPPDPVDIDGDNPHQWGRNDPVRDIHDAPDAQPPPRHGHHPPFDWFQFDPVSPGIHGPVCQVQWDWAQEALRDITIDGVVQWADEPNGIHGNVHCVNQQWDQAPVRHIYHVVQWDADPHGIDGPPDPQWFQAPVVRGIDGVVQWDAAPQPRHIHGPVFDWDDDPNGTHRPVRDDPPPPDD